Protein AF-A0A535IVB3-F1 (afdb_monomer_lite)

pLDDT: mean 81.69, std 17.12, range [36.34, 98.56]

Structure (mmCIF, N/CA/C/O backbone):
data_AF-A0A535IVB3-F1
#
_entry.id   AF-A0A535IVB3-F1
#
loop_
_atom_site.group_PDB
_atom_site.id
_atom_site.type_symbol
_atom_site.label_atom_id
_atom_site.label_alt_id
_atom_site.label_comp_id
_atom_site.label_asym_id
_atom_site.label_entity_id
_atom_site.label_seq_id
_atom_site.pdbx_PDB_ins_code
_atom_site.Cartn_x
_atom_site.Cartn_y
_atom_site.Cartn_z
_atom_site.occupancy
_atom_site.B_iso_or_equiv
_atom_site.auth_seq_id
_atom_site.auth_comp_id
_atom_site.auth_asym_id
_atom_site.auth_atom_id
_atom_site.pdbx_PDB_model_num
ATOM 1 N N . MET A 1 1 ? 27.947 -36.768 36.357 1.00 42.66 1 MET A N 1
ATOM 2 C CA . MET A 1 1 ? 27.130 -35.534 36.319 1.00 42.66 1 MET A CA 1
ATOM 3 C C . MET A 1 1 ? 26.182 -35.534 37.511 1.00 42.66 1 MET A C 1
ATOM 5 O O . MET A 1 1 ? 25.550 -36.564 37.718 1.00 42.66 1 MET A O 1
ATOM 9 N N . PRO A 1 2 ? 26.099 -34.459 38.314 1.00 41.53 2 PRO A N 1
ATOM 10 C CA . PRO A 1 2 ? 25.131 -34.379 39.406 1.00 41.53 2 PRO A CA 1
ATOM 11 C C . PRO A 1 2 ? 23.744 -33.972 38.868 1.00 41.53 2 PRO A C 1
ATOM 13 O O . PRO A 1 2 ? 23.677 -33.253 37.867 1.00 41.53 2 PRO A O 1
ATOM 16 N N . PRO A 1 3 ? 22.628 -34.386 39.498 1.00 50.59 3 PRO A N 1
ATOM 17 C CA . PRO A 1 3 ? 21.303 -33.955 39.078 1.00 50.59 3 PRO A CA 1
ATOM 18 C C . PRO A 1 3 ? 21.028 -32.512 39.528 1.00 50.59 3 PRO A C 1
ATOM 20 O O . PRO A 1 3 ? 21.305 -32.104 40.657 1.00 50.59 3 PRO A O 1
ATOM 23 N N . VAL A 1 4 ? 20.474 -31.739 38.599 1.00 49.28 4 VAL A N 1
ATOM 24 C CA . VAL A 1 4 ? 20.171 -30.311 38.711 1.00 49.28 4 VAL A CA 1
ATOM 25 C C . VAL A 1 4 ? 18.998 -30.083 39.676 1.00 49.28 4 VAL A C 1
ATOM 27 O O . VAL A 1 4 ? 17.863 -30.468 39.400 1.00 49.28 4 VAL A O 1
ATOM 30 N N . ARG A 1 5 ? 19.251 -29.392 40.797 1.00 54.44 5 ARG A N 1
ATOM 31 C CA . ARG A 1 5 ? 18.236 -28.843 41.723 1.00 54.44 5 ARG A CA 1
ATOM 32 C C . ARG A 1 5 ? 17.475 -27.656 41.089 1.00 54.44 5 ARG A C 1
ATOM 34 O O . ARG A 1 5 ? 17.616 -26.531 41.554 1.00 54.44 5 ARG A O 1
ATOM 41 N N . ARG A 1 6 ? 16.685 -27.865 40.026 1.00 56.16 6 ARG A N 1
ATOM 42 C CA . ARG A 1 6 ? 15.879 -26.781 39.404 1.00 56.16 6 ARG A CA 1
ATOM 43 C C . ARG A 1 6 ? 14.439 -26.668 39.916 1.00 56.16 6 ARG A C 1
ATOM 45 O O . ARG A 1 6 ? 13.908 -25.574 39.954 1.00 56.16 6 ARG A O 1
ATOM 52 N N . GLY A 1 7 ? 13.818 -27.748 40.394 1.00 52.19 7 GLY A N 1
ATOM 53 C CA . GLY A 1 7 ? 12.368 -27.746 40.659 1.00 52.19 7 GLY A CA 1
ATOM 54 C C . GLY A 1 7 ? 11.880 -27.059 41.946 1.00 52.19 7 GLY A C 1
ATOM 55 O O . GLY A 1 7 ? 10.681 -26.821 42.081 1.00 52.19 7 GLY A O 1
ATOM 56 N N . LEU A 1 8 ? 12.760 -26.767 42.914 1.00 52.78 8 LEU A N 1
ATOM 57 C CA . LEU A 1 8 ? 12.334 -26.225 44.217 1.00 52.78 8 LEU A CA 1
ATOM 5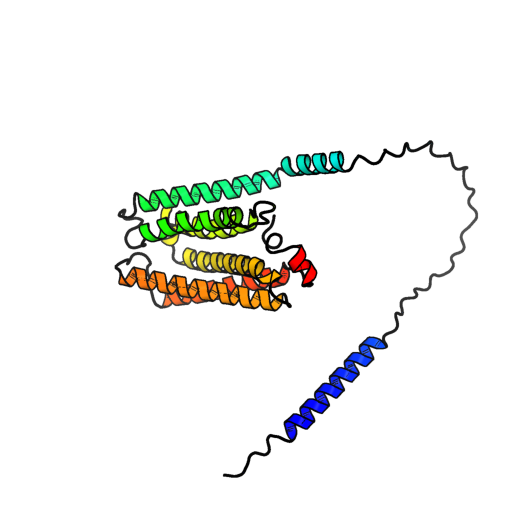8 C C . LEU A 1 8 ? 12.239 -24.689 44.228 1.00 52.78 8 LEU A C 1
ATOM 60 O O . LEU A 1 8 ? 11.351 -24.147 44.882 1.00 52.78 8 LEU A O 1
ATOM 64 N N . ASN A 1 9 ? 13.107 -23.996 43.480 1.00 60.59 9 ASN A N 1
ATOM 65 C CA . ASN A 1 9 ? 13.125 -22.529 43.434 1.00 60.59 9 ASN A CA 1
ATOM 66 C C . ASN A 1 9 ? 11.924 -21.962 42.665 1.00 60.59 9 ASN A C 1
ATOM 68 O O . ASN A 1 9 ? 11.323 -20.992 43.124 1.00 60.59 9 ASN A O 1
ATOM 72 N N . ASP A 1 10 ? 11.497 -22.621 41.587 1.00 67.06 10 ASP A N 1
ATOM 73 C CA . ASP A 1 10 ? 10.383 -22.151 40.754 1.00 67.06 10 ASP A CA 1
ATOM 74 C C . ASP A 1 10 ? 9.050 -22.150 41.517 1.00 67.06 10 ASP A C 1
ATOM 76 O O . ASP A 1 10 ? 8.244 -21.231 41.391 1.00 67.06 10 ASP A O 1
ATOM 80 N N . ARG A 1 11 ? 8.828 -23.142 42.393 1.00 68.19 11 ARG A N 1
ATOM 81 C CA . ARG A 1 11 ? 7.609 -23.221 43.220 1.00 68.19 11 ARG A CA 1
ATOM 82 C C . ARG A 1 11 ? 7.568 -22.168 44.325 1.00 68.19 11 ARG A C 1
ATOM 84 O O . ARG A 1 11 ? 6.485 -21.726 44.703 1.00 68.19 11 ARG A O 1
ATOM 91 N N . VAL A 1 12 ? 8.726 -21.781 44.856 1.00 73.25 12 VAL A N 1
ATOM 92 C CA . VAL A 1 12 ? 8.824 -20.708 45.855 1.00 73.25 12 VAL A CA 1
ATOM 93 C C . VAL A 1 12 ? 8.617 -19.350 45.184 1.00 73.25 12 VAL A C 1
ATOM 95 O O . VAL A 1 12 ? 7.885 -18.518 45.716 1.00 73.25 12 VAL A O 1
ATOM 98 N N . GLN A 1 13 ? 9.177 -19.158 43.987 1.00 69.31 13 GLN A N 1
ATOM 99 C CA . GLN A 1 13 ? 8.985 -17.943 43.197 1.00 69.31 13 GLN A CA 1
ATOM 100 C C . GLN A 1 13 ? 7.533 -17.770 42.735 1.00 69.31 13 GLN A C 1
ATOM 102 O O . GLN A 1 13 ? 6.998 -16.673 42.875 1.00 69.31 13 GLN A O 1
ATOM 107 N N . LEU A 1 14 ? 6.859 -18.841 42.292 1.00 72.06 14 LEU A N 1
ATOM 108 C CA . LEU A 1 14 ? 5.435 -18.778 41.933 1.00 72.06 14 LEU A CA 1
ATOM 109 C C . LEU A 1 14 ? 4.562 -18.362 43.123 1.00 72.06 14 LEU A C 1
ATOM 111 O O . LEU A 1 14 ? 3.748 -17.450 43.003 1.00 72.06 14 LEU A O 1
ATOM 115 N N . LYS A 1 15 ? 4.778 -18.972 44.295 1.00 83.44 15 LYS A N 1
ATOM 116 C CA . LYS A 1 15 ? 4.016 -18.635 45.507 1.00 83.44 15 LYS A CA 1
ATOM 117 C C . LYS A 1 15 ? 4.256 -17.198 45.972 1.00 83.44 15 LYS A C 1
ATOM 119 O O . LYS A 1 15 ? 3.332 -16.552 46.463 1.00 83.44 15 LYS A O 1
ATOM 124 N N . ALA A 1 16 ? 5.476 -16.685 45.813 1.00 76.62 16 ALA A N 1
ATOM 125 C CA . ALA A 1 16 ? 5.790 -15.293 46.124 1.00 76.62 16 ALA A CA 1
ATOM 126 C C . ALA A 1 16 ? 5.083 -14.318 45.164 1.00 76.62 16 ALA A C 1
ATOM 128 O O . ALA A 1 16 ? 4.571 -13.288 45.608 1.00 76.62 16 ALA A O 1
ATOM 129 N N . LEU A 1 17 ? 4.998 -14.662 43.873 1.00 73.38 17 LEU A N 1
ATOM 130 C CA . LEU A 1 17 ? 4.313 -13.853 42.862 1.00 73.38 17 LEU A CA 1
ATOM 131 C C . LEU A 1 17 ? 2.794 -13.816 43.089 1.00 73.38 17 LEU A C 1
ATOM 133 O O . LEU A 1 17 ? 2.180 -12.752 43.027 1.00 73.38 17 LEU A O 1
ATOM 137 N N . GLU A 1 18 ? 2.191 -14.961 43.414 1.00 83.69 18 GLU A N 1
ATOM 138 C CA . GLU A 1 18 ? 0.762 -15.064 43.732 1.00 83.69 18 GLU A CA 1
ATOM 139 C C . GLU A 1 18 ? 0.401 -14.253 44.984 1.00 83.69 18 GLU A C 1
ATOM 141 O O . GLU A 1 18 ? -0.582 -13.507 44.983 1.00 83.69 18 GLU A O 1
ATOM 146 N N . ALA A 1 19 ? 1.235 -14.319 46.028 1.00 81.31 19 ALA A N 1
ATOM 147 C CA . ALA A 1 19 ? 1.044 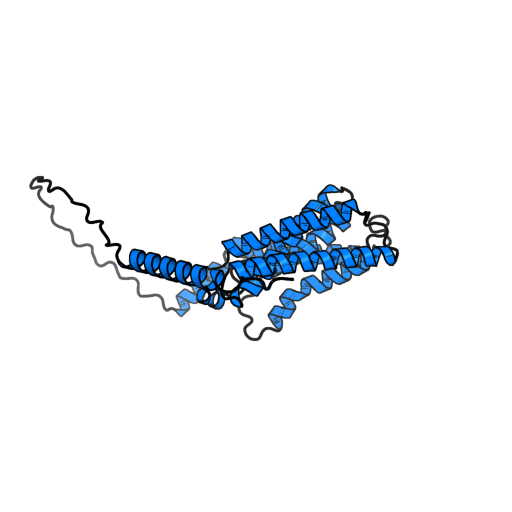-13.534 47.245 1.00 81.31 19 ALA A CA 1
ATOM 148 C C . ALA A 1 19 ? 1.174 -12.019 46.995 1.00 81.31 19 ALA A C 1
ATOM 150 O O . ALA A 1 19 ? 0.419 -11.229 47.569 1.00 81.31 19 ALA A O 1
ATOM 151 N N . ALA A 1 20 ? 2.098 -11.599 46.123 1.00 74.19 20 ALA A N 1
ATOM 152 C CA . ALA A 1 20 ? 2.242 -10.198 45.731 1.00 74.19 20 ALA A CA 1
ATOM 153 C C . ALA A 1 20 ? 1.015 -9.696 44.948 1.00 74.19 20 ALA A C 1
ATOM 155 O O . ALA A 1 20 ? 0.499 -8.614 45.234 1.00 74.19 20 ALA A O 1
ATOM 156 N N . ASN A 1 21 ? 0.492 -10.511 44.027 1.00 72.69 21 ASN A N 1
ATOM 157 C CA . ASN A 1 21 ? -0.666 -10.154 43.208 1.00 72.69 21 ASN A CA 1
ATOM 158 C C . ASN A 1 21 ? -1.965 -10.058 44.037 1.00 72.69 21 ASN A C 1
ATOM 160 O O . ASN A 1 21 ? -2.785 -9.156 43.841 1.00 72.69 21 ASN A O 1
ATOM 164 N N . GLN A 1 22 ? -2.130 -10.933 45.036 1.00 77.56 22 GLN A N 1
ATOM 165 C CA . GLN A 1 22 ? -3.258 -10.862 45.972 1.00 77.56 22 GLN A CA 1
ATOM 166 C C . GLN A 1 22 ? -3.209 -9.609 46.859 1.00 77.56 22 GLN A C 1
ATOM 168 O O . GLN A 1 22 ? -4.244 -8.976 47.069 1.00 77.56 22 GLN A O 1
ATOM 173 N N . ARG A 1 23 ? -2.021 -9.201 47.330 1.00 72.81 23 ARG A N 1
ATOM 174 C CA . ARG A 1 23 ? -1.855 -7.963 48.117 1.00 72.81 23 ARG A CA 1
ATOM 175 C C . ARG A 1 23 ? -2.164 -6.711 47.297 1.00 72.81 23 ARG A C 1
ATOM 177 O O . ARG A 1 23 ? -2.882 -5.842 47.785 1.00 72.81 23 ARG A O 1
ATOM 184 N N . ALA A 1 24 ? -1.697 -6.645 46.049 1.00 63.28 24 ALA A N 1
ATOM 185 C CA . ALA A 1 24 ? -2.014 -5.539 45.142 1.00 63.28 24 ALA A CA 1
ATOM 186 C C . ALA A 1 24 ? -3.528 -5.448 44.866 1.00 63.28 24 ALA A C 1
ATOM 188 O O . ALA A 1 24 ? -4.120 -4.371 44.926 1.00 63.28 24 ALA A O 1
ATOM 189 N N . SER A 1 25 ? -4.180 -6.598 44.666 1.00 63.28 25 SER A N 1
ATOM 190 C CA . SER A 1 25 ? -5.629 -6.678 44.437 1.00 63.28 25 SER A CA 1
ATOM 191 C C . SER A 1 25 ? -6.458 -6.259 45.659 1.00 63.28 25 SER A C 1
ATOM 193 O O . SER A 1 25 ? -7.537 -5.687 45.506 1.00 63.28 25 SER A O 1
ATOM 195 N N . GLN A 1 26 ? -5.971 -6.519 46.877 1.00 69.19 26 GLN A N 1
ATOM 196 C CA . GLN A 1 26 ? -6.620 -6.064 48.110 1.00 69.19 26 GLN A CA 1
ATOM 197 C C . GLN A 1 26 ? -6.434 -4.560 48.338 1.00 69.19 26 GLN A C 1
ATOM 199 O O . GLN A 1 26 ? -7.391 -3.893 48.719 1.00 69.19 26 GLN A O 1
ATOM 204 N N . GLN A 1 27 ? -5.258 -4.000 48.039 1.00 63.53 27 GLN A N 1
ATOM 205 C CA . GLN A 1 27 ? -5.015 -2.556 48.153 1.00 63.53 27 GLN A CA 1
ATOM 206 C C . GLN A 1 27 ? -5.896 -1.736 47.198 1.00 63.53 27 GLN A C 1
ATOM 208 O O . GLN A 1 27 ? -6.406 -0.688 47.584 1.00 63.53 27 GLN A O 1
ATOM 213 N N . LEU A 1 28 ? -6.166 -2.255 45.997 1.00 56.44 28 LEU A N 1
ATOM 214 C CA . LEU A 1 28 ? -7.081 -1.633 45.032 1.00 56.44 28 LEU A CA 1
ATOM 215 C C . LEU A 1 28 ? -8.560 -1.658 45.457 1.00 56.44 28 LEU A C 1
ATOM 217 O O . LEU A 1 28 ? -9.335 -0.840 44.971 1.00 56.44 28 LEU A O 1
ATOM 221 N N . ARG A 1 29 ? -8.968 -2.556 46.365 1.00 55.72 29 ARG A N 1
ATOM 222 C CA . ARG A 1 29 ? -10.359 -2.630 46.858 1.00 55.72 29 ARG A CA 1
ATOM 223 C C . ARG A 1 29 ? -10.641 -1.764 48.087 1.00 55.72 29 ARG A C 1
ATOM 225 O O . ARG A 1 29 ? -11.807 -1.599 48.424 1.00 55.72 29 ARG A O 1
ATOM 232 N N . VAL A 1 30 ? -9.615 -1.238 48.761 1.00 51.59 30 VAL A N 1
ATOM 233 C CA . VAL A 1 30 ? -9.768 -0.546 50.059 1.00 51.59 30 VAL A CA 1
ATOM 234 C C . VAL A 1 30 ? -9.547 0.972 49.961 1.00 51.59 30 VAL A C 1
ATOM 236 O O . VAL A 1 30 ? -9.693 1.664 50.959 1.00 51.59 30 VAL A O 1
ATOM 239 N N . ALA A 1 31 ? -9.256 1.534 48.783 1.00 42.84 31 ALA A N 1
ATOM 240 C CA . ALA A 1 31 ? -9.127 2.987 48.625 1.00 42.84 31 ALA A CA 1
ATOM 241 C C . ALA A 1 31 ? -10.499 3.692 48.778 1.00 42.84 31 ALA A C 1
ATOM 243 O O . ALA A 1 31 ? -11.362 3.513 47.914 1.00 42.84 31 ALA A O 1
ATOM 244 N N . PRO A 1 32 ? -10.739 4.503 49.831 1.00 44.41 32 PRO A N 1
ATOM 245 C CA . PRO A 1 32 ? -11.975 5.262 49.961 1.00 44.41 32 PRO A CA 1
ATOM 246 C C . PRO A 1 32 ? -11.908 6.527 49.099 1.00 44.41 32 PRO A C 1
ATOM 248 O O . PRO A 1 32 ? -10.893 7.222 49.063 1.00 44.41 32 PRO A O 1
ATOM 251 N N . SER A 1 33 ? -13.023 6.856 48.447 1.00 48.66 33 SER A N 1
ATOM 252 C CA . SER A 1 33 ? -13.256 8.159 47.823 1.00 48.66 33 SER A CA 1
ATOM 253 C C . SER A 1 33 ? -13.298 9.238 48.910 1.00 48.66 33 SER A C 1
ATOM 255 O O . SER A 1 33 ? -14.296 9.387 49.611 1.00 48.66 33 SER A O 1
ATOM 257 N N . GLN A 1 34 ? -12.200 9.974 49.081 1.00 47.72 34 GLN A N 1
ATOM 258 C CA . GLN A 1 34 ? -12.183 11.221 49.840 1.00 47.72 34 GLN A CA 1
ATOM 259 C C . GLN A 1 34 ? -12.026 12.395 48.878 1.00 47.72 34 GLN A C 1
ATOM 261 O O . GLN A 1 34 ? -10.923 12.748 48.475 1.00 47.72 34 GLN A O 1
ATOM 266 N N . ALA A 1 35 ? -13.156 13.000 48.527 1.00 41.22 35 ALA A N 1
ATOM 267 C CA . ALA A 1 35 ? -13.215 14.357 48.000 1.00 41.22 35 ALA A CA 1
ATOM 268 C C . ALA A 1 35 ? -14.522 15.017 48.469 1.00 41.22 35 ALA A C 1
ATOM 270 O O . ALA A 1 35 ? -15.430 15.271 47.685 1.00 41.22 35 ALA A O 1
ATOM 271 N N . GLN A 1 36 ? -14.642 15.254 49.778 1.00 40.88 36 GLN A N 1
ATOM 272 C CA . GLN A 1 36 ? -15.588 16.237 50.307 1.00 40.88 36 GLN A CA 1
ATOM 273 C C . GLN A 1 36 ? -14.829 17.550 50.486 1.00 40.88 36 GLN A C 1
ATOM 275 O O . GLN A 1 36 ? -14.046 17.710 51.419 1.00 40.88 36 GLN A O 1
ATOM 280 N N . ALA A 1 37 ? -15.031 18.465 49.540 1.00 41.12 37 ALA A N 1
ATOM 281 C CA . ALA A 1 37 ? -14.585 19.842 49.651 1.00 41.12 37 ALA A CA 1
ATOM 282 C C . ALA A 1 37 ? -15.536 20.595 50.592 1.00 41.12 37 ALA A C 1
ATOM 284 O O . ALA A 1 37 ? -16.737 20.698 50.341 1.00 41.12 37 ALA A O 1
ATOM 285 N N . THR A 1 38 ? -14.981 21.099 51.686 1.00 42.69 38 THR A N 1
ATOM 286 C CA . THR A 1 38 ? -15.605 22.045 52.605 1.00 42.69 38 THR A CA 1
ATOM 287 C C . THR A 1 38 ? -15.855 23.379 51.894 1.00 42.69 38 THR A C 1
ATOM 289 O O . THR A 1 38 ? -14.962 23.928 51.250 1.00 42.69 38 THR A O 1
ATOM 292 N N . ARG A 1 39 ? -17.073 23.918 52.011 1.00 36.34 39 ARG A N 1
ATOM 293 C CA . ARG A 1 39 ? -17.424 25.280 51.579 1.00 36.34 39 ARG A CA 1
ATOM 294 C C . ARG A 1 39 ? -17.629 26.135 52.837 1.00 36.34 39 ARG A C 1
ATOM 296 O O . ARG A 1 39 ? -18.382 25.688 53.701 1.00 36.34 39 ARG A O 1
ATOM 303 N N . PRO A 1 40 ? -16.990 27.309 52.979 1.00 44.44 40 PRO A N 1
ATOM 304 C CA . PRO A 1 40 ? -17.289 28.211 54.078 1.00 44.44 40 PRO A CA 1
ATOM 305 C C . PRO A 1 40 ? -18.594 28.967 53.815 1.00 44.44 40 PRO A C 1
ATOM 307 O O . PRO A 1 40 ? -18.884 29.381 52.692 1.00 44.44 40 PRO A O 1
ATOM 310 N N . GLU A 1 41 ? -19.356 29.118 54.888 1.00 45.34 41 GLU A N 1
ATOM 311 C CA . GLU A 1 41 ? -20.551 29.938 55.025 1.00 45.34 41 GLU A CA 1
ATOM 312 C C . GLU A 1 41 ? -20.154 31.419 54.907 1.00 45.34 41 GLU A C 1
ATOM 314 O O . GLU A 1 41 ? -19.342 31.915 55.689 1.00 45.34 41 GLU A O 1
ATOM 319 N N . ALA A 1 42 ? -20.671 32.100 53.884 1.00 39.62 42 ALA A N 1
ATOM 320 C CA . ALA A 1 42 ? -20.512 33.535 53.689 1.00 39.62 42 ALA A CA 1
ATOM 321 C C . ALA A 1 42 ? -21.896 34.185 53.744 1.00 39.62 42 ALA A C 1
ATOM 323 O O . ALA A 1 42 ? -22.757 33.933 52.902 1.00 39.62 42 ALA A O 1
ATOM 324 N N . THR A 1 43 ? -22.089 34.982 54.786 1.00 49.81 43 THR A N 1
ATOM 325 C CA . THR A 1 43 ? -23.237 35.845 55.038 1.00 49.81 43 THR A CA 1
ATOM 326 C C . THR A 1 43 ? -23.135 37.078 54.145 1.00 49.81 43 THR A C 1
ATOM 328 O O . THR A 1 43 ? -22.192 37.844 54.310 1.00 49.81 43 THR A O 1
ATOM 331 N N . GLU A 1 44 ? -24.099 37.310 53.253 1.00 45.34 44 GLU A N 1
ATOM 332 C CA . GLU A 1 44 ? -24.286 38.603 52.579 1.00 45.34 44 GLU A CA 1
ATOM 333 C C . GLU A 1 44 ? -25.784 38.916 52.370 1.00 45.34 44 GLU A C 1
ATOM 335 O O . GLU A 1 44 ? -26.612 38.004 52.439 1.00 45.34 44 GLU A O 1
ATOM 340 N N . PRO A 1 45 ? -26.144 40.210 52.251 1.00 46.22 45 PRO A N 1
ATOM 341 C CA . PRO A 1 45 ? -27.390 40.752 52.781 1.00 46.22 45 PRO A CA 1
ATOM 342 C C . PRO A 1 45 ? -28.556 40.783 51.786 1.00 46.22 45 PRO A C 1
ATOM 344 O O . PRO A 1 45 ? -28.396 40.724 50.571 1.00 46.22 45 PRO A O 1
ATOM 347 N N . GLU A 1 46 ? -29.735 40.936 52.381 1.00 48.78 46 GLU A N 1
ATOM 348 C CA . GLU A 1 46 ? -31.047 41.218 51.802 1.00 48.78 46 GLU A CA 1
ATOM 349 C C . GLU A 1 46 ? -30.991 42.258 50.666 1.00 48.78 46 GLU A C 1
ATOM 351 O O . GLU A 1 46 ? -30.750 43.446 50.890 1.00 48.78 46 GLU A O 1
ATOM 356 N N . ALA A 1 47 ? -31.231 41.797 49.436 1.00 42.75 47 ALA A N 1
ATOM 357 C CA . ALA A 1 47 ? -31.483 42.633 48.271 1.00 42.75 47 ALA A CA 1
ATOM 358 C C . ALA A 1 47 ? -32.808 42.200 47.634 1.00 42.75 47 ALA A C 1
ATOM 360 O O . ALA A 1 47 ? -33.006 41.039 47.286 1.00 42.75 47 ALA A O 1
ATOM 361 N N . THR A 1 48 ? -33.717 43.160 47.538 1.00 50.62 48 THR A N 1
ATOM 362 C CA . THR A 1 48 ? -35.095 43.056 47.064 1.00 50.62 48 THR A CA 1
ATOM 363 C C . THR A 1 48 ? -35.164 42.481 45.645 1.00 50.62 48 THR A C 1
ATOM 365 O O . THR A 1 48 ? -34.651 43.088 44.704 1.00 50.62 48 THR A O 1
ATOM 368 N N . GLU A 1 49 ? -35.812 41.326 45.479 1.00 44.75 49 GLU A N 1
ATOM 369 C CA . GLU A 1 49 ? -36.127 40.755 44.164 1.00 44.75 49 GLU A CA 1
ATOM 370 C C . GLU A 1 49 ? -37.167 41.629 43.435 1.00 44.75 49 GLU A C 1
ATOM 372 O O . GLU A 1 49 ? -38.204 41.954 44.021 1.00 44.75 49 GLU A O 1
ATOM 377 N N . PRO A 1 50 ? -36.952 42.009 42.163 1.00 52.66 50 PRO A N 1
ATOM 378 C CA . PRO A 1 50 ? -38.045 42.412 41.296 1.00 52.66 50 PRO A CA 1
ATOM 379 C C . PRO A 1 50 ? -38.811 41.168 40.819 1.00 52.66 50 PRO A C 1
ATOM 381 O O . PRO A 1 50 ? -38.224 40.140 40.485 1.00 52.66 50 PRO A O 1
ATOM 384 N N . GLU A 1 51 ? -40.134 41.299 40.803 1.00 52.31 51 GLU A N 1
ATOM 385 C CA . GLU A 1 51 ? -41.136 40.308 40.402 1.00 52.31 51 GLU A CA 1
ATOM 386 C C . GLU A 1 51 ? -40.757 39.567 39.094 1.00 52.31 51 GLU A C 1
ATOM 388 O O . GLU A 1 51 ? -40.364 40.220 38.119 1.00 52.31 51 GLU A O 1
ATOM 393 N N . PRO A 1 52 ? -40.871 38.225 39.018 1.00 46.56 52 PRO A N 1
ATOM 394 C CA . PRO A 1 52 ? -40.580 37.501 37.793 1.00 46.56 52 PRO A CA 1
ATOM 395 C C . PRO A 1 52 ? -41.722 37.704 36.797 1.00 46.56 52 PRO A C 1
ATOM 397 O O . PRO A 1 52 ? -42.817 37.172 36.966 1.00 46.56 52 PRO A O 1
ATOM 400 N N . THR A 1 53 ? -41.456 38.442 35.723 1.00 54.53 53 THR A N 1
ATOM 401 C CA . THR A 1 53 ? -42.307 38.437 34.531 1.00 54.53 53 THR A CA 1
ATOM 402 C C . THR A 1 53 ? -42.318 37.019 33.9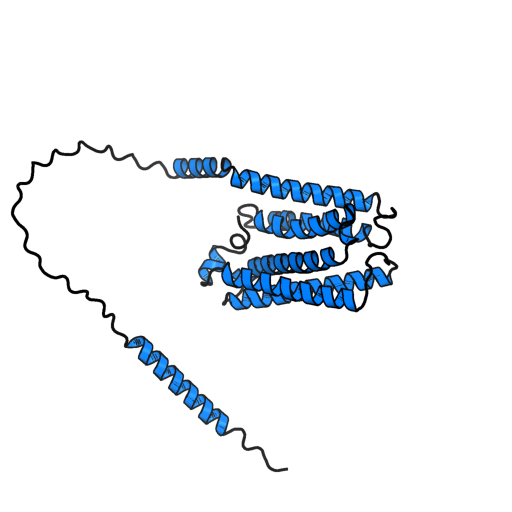60 1.00 54.53 53 THR A C 1
ATOM 404 O O . THR A 1 53 ? -41.269 36.512 33.557 1.00 54.53 53 THR A O 1
ATOM 407 N N . GLU A 1 54 ? -43.483 36.367 33.939 1.00 51.53 54 GLU A N 1
ATOM 408 C CA . GLU A 1 54 ? -43.638 35.037 33.346 1.00 51.53 54 GLU A CA 1
ATOM 409 C C . GLU A 1 54 ? -43.113 35.034 31.897 1.00 51.53 54 GLU A C 1
ATOM 411 O O . GLU A 1 54 ? -43.571 35.839 31.075 1.00 51.53 54 GLU A O 1
ATOM 416 N N . PRO A 1 55 ? -42.162 34.152 31.534 1.00 53.97 55 PRO A N 1
ATOM 417 C CA . PRO A 1 55 ? -41.854 33.928 30.134 1.00 53.97 55 PRO A CA 1
ATOM 418 C C . PRO A 1 55 ? -43.092 33.304 29.484 1.00 53.97 55 PRO A C 1
ATOM 420 O O . PRO A 1 55 ? -43.543 32.230 29.885 1.00 53.97 55 PRO A O 1
ATOM 423 N N . GLY A 1 56 ? -43.650 33.996 28.486 1.00 53.62 56 GLY A N 1
ATOM 424 C CA . GLY A 1 56 ? -44.737 33.469 27.664 1.00 53.62 56 GLY A CA 1
ATOM 425 C C . GLY A 1 56 ? -44.379 32.093 27.087 1.00 53.62 56 GLY A C 1
ATOM 426 O O . GLY A 1 56 ? -43.190 31.778 26.976 1.00 53.62 56 GLY A O 1
ATOM 427 N N . PRO A 1 57 ? -45.374 31.259 26.729 1.00 48.69 57 PRO A N 1
ATOM 428 C CA . PRO A 1 57 ? -45.136 29.869 26.370 1.00 48.69 57 PRO A CA 1
ATOM 429 C C . PRO A 1 57 ? -44.104 29.790 25.243 1.00 48.69 57 PRO A C 1
ATOM 431 O O . PRO A 1 57 ? -44.375 30.191 24.112 1.00 48.69 57 PRO A O 1
ATOM 434 N N . LEU A 1 58 ? -42.908 29.284 25.556 1.00 52.66 58 LEU A N 1
ATOM 435 C CA . LEU A 1 58 ? -42.009 28.754 24.544 1.00 52.66 58 LEU A CA 1
ATOM 436 C C . LEU A 1 58 ? -42.764 27.583 23.930 1.00 52.66 58 LEU A C 1
ATOM 438 O O . LEU A 1 58 ? -42.872 26.521 24.539 1.00 52.66 58 LEU A O 1
ATOM 442 N N . GLU A 1 59 ? -43.360 27.838 22.771 1.00 50.91 59 GLU A N 1
ATOM 443 C CA . GLU A 1 59 ? -43.985 26.846 21.914 1.00 50.91 59 GLU A CA 1
ATOM 444 C C . GLU A 1 59 ? -42.958 25.728 21.718 1.00 50.91 59 GLU A C 1
ATOM 446 O O . GLU A 1 59 ? -41.945 25.889 21.032 1.00 50.91 59 GLU A O 1
ATOM 451 N N . ALA A 1 60 ? -43.136 24.636 22.464 1.00 51.34 60 ALA A N 1
ATOM 452 C CA . ALA A 1 60 ? -42.236 23.504 22.429 1.00 51.34 60 ALA A CA 1
ATOM 453 C C . ALA A 1 60 ? -42.320 22.944 21.013 1.00 51.34 60 ALA A C 1
ATOM 455 O O . ALA A 1 60 ? -43.344 22.375 20.642 1.00 51.34 60 ALA A O 1
ATOM 456 N N . ALA A 1 61 ? -41.271 23.171 20.219 1.00 59.16 61 ALA A N 1
ATOM 457 C CA . ALA A 1 61 ? -41.175 22.647 18.868 1.00 59.16 61 ALA A CA 1
ATOM 458 C C . ALA A 1 61 ? -41.521 21.154 18.906 1.00 59.16 61 ALA A C 1
ATOM 460 O O . ALA A 1 61 ? -40.859 20.383 19.609 1.00 59.16 61 ALA A O 1
ATOM 461 N N . GLU A 1 62 ? -42.597 20.771 18.214 1.00 64.56 62 GLU A N 1
ATOM 462 C CA . GLU A 1 62 ? -43.025 19.379 18.153 1.00 64.56 62 GLU A CA 1
ATOM 463 C C . GLU A 1 62 ? -41.844 18.507 17.703 1.00 64.56 62 GLU A C 1
ATOM 465 O O . GLU A 1 62 ? -41.101 18.900 16.795 1.00 64.56 62 GLU A O 1
ATOM 470 N N . PRO A 1 63 ? -41.627 17.339 18.335 1.00 60.66 63 PRO A N 1
ATOM 471 C CA . PRO A 1 63 ? -40.516 16.474 17.983 1.00 60.66 63 PRO A CA 1
ATOM 472 C C . PRO A 1 63 ? -40.647 16.057 16.516 1.00 60.66 63 PRO A C 1
ATOM 474 O O . PRO A 1 63 ? -41.581 15.354 16.130 1.00 60.66 63 PRO A O 1
ATOM 477 N N . GLU A 1 64 ? -39.699 16.524 15.703 1.00 68.12 64 GLU A N 1
ATOM 478 C CA . GLU A 1 64 ? -39.613 16.225 14.277 1.00 68.12 64 GLU A CA 1
ATOM 479 C C . GLU A 1 64 ? -39.643 14.701 14.089 1.00 68.12 64 GLU A C 1
ATOM 481 O O . GLU A 1 64 ? -38.902 13.963 14.749 1.00 68.12 64 GLU A O 1
ATOM 486 N N . ALA A 1 65 ? -40.532 14.215 13.217 1.00 77.56 65 ALA A N 1
ATOM 487 C CA . ALA A 1 65 ? -40.693 12.784 13.000 1.00 77.56 65 ALA A CA 1
ATOM 488 C C . ALA A 1 65 ? -39.333 12.150 12.629 1.00 77.56 65 ALA A C 1
ATOM 490 O O . ALA A 1 65 ? -38.606 12.703 11.796 1.00 77.56 65 ALA A O 1
ATOM 491 N N . PRO A 1 66 ? -38.972 10.985 13.200 1.00 73.94 66 PRO A N 1
ATOM 492 C CA . PRO A 1 66 ? -37.630 10.406 13.077 1.00 73.94 66 PRO A CA 1
ATOM 493 C C . PRO A 1 66 ? -37.199 10.157 11.624 1.00 73.94 66 PRO A C 1
ATOM 495 O O . PRO A 1 66 ? -36.013 10.209 11.307 1.00 73.94 66 PRO A O 1
ATOM 498 N N . GLU A 1 67 ? -38.156 9.945 10.724 1.00 74.38 67 GLU A N 1
ATOM 499 C CA . GLU A 1 67 ? -37.928 9.761 9.289 1.00 74.38 67 GLU A CA 1
ATOM 500 C C . GLU A 1 67 ? -37.523 11.071 8.579 1.00 74.38 67 GLU A C 1
ATOM 502 O O . GLU A 1 67 ? -36.649 11.081 7.706 1.00 74.38 67 GLU A O 1
ATOM 507 N N . VAL A 1 68 ? -38.088 12.205 9.008 1.00 73.50 68 VAL A N 1
ATOM 508 C CA . VAL A 1 68 ? -37.746 13.550 8.516 1.00 73.50 68 VAL A CA 1
ATOM 509 C C . VAL A 1 68 ? -36.379 13.979 9.056 1.00 73.50 68 VAL A C 1
ATOM 511 O O . VAL A 1 68 ? -35.530 14.448 8.299 1.00 73.50 68 VAL A O 1
ATOM 514 N N . ALA A 1 69 ? -36.101 13.711 10.333 1.00 69.62 69 ALA A N 1
ATOM 515 C CA . ALA A 1 69 ? -34.784 13.950 10.921 1.00 69.62 69 ALA A CA 1
ATOM 516 C C . ALA A 1 69 ? -33.679 13.108 10.243 1.00 69.62 69 ALA A C 1
ATOM 518 O O . ALA A 1 69 ? -32.607 13.629 9.922 1.00 69.62 69 ALA A O 1
ATOM 519 N N . ALA A 1 70 ? -33.945 11.826 9.959 1.00 67.00 70 ALA A N 1
ATOM 520 C CA . ALA A 1 70 ? -33.000 10.931 9.287 1.00 67.00 70 ALA A CA 1
ATOM 521 C C . ALA A 1 70 ? -32.735 11.336 7.826 1.00 67.00 70 ALA A C 1
ATOM 523 O O . ALA A 1 70 ? -31.583 11.366 7.386 1.00 67.00 70 ALA A O 1
ATOM 524 N N . SER A 1 71 ? -33.781 11.693 7.075 1.00 69.69 71 SER A N 1
ATOM 525 C CA . SER A 1 71 ? -33.656 12.172 5.690 1.00 69.69 71 SER A CA 1
ATOM 526 C C . SER A 1 71 ? -32.937 13.523 5.605 1.00 69.69 71 SER A C 1
ATOM 528 O O . SER A 1 71 ? -32.087 13.718 4.732 1.00 69.69 71 SER A O 1
ATOM 530 N N . ARG A 1 72 ? -33.173 14.427 6.562 1.00 73.38 72 ARG A N 1
ATOM 531 C CA . ARG A 1 72 ? -32.449 15.698 6.691 1.00 73.38 72 ARG A CA 1
ATOM 532 C C . ARG A 1 72 ? -30.975 15.494 7.030 1.00 73.38 72 ARG A C 1
ATOM 534 O O . ARG A 1 72 ? -30.121 16.102 6.390 1.00 73.38 72 ARG A O 1
ATOM 541 N N . GLN A 1 73 ? -30.655 14.607 7.973 1.00 66.19 73 GLN A N 1
ATOM 542 C CA . GLN A 1 73 ? -29.270 14.240 8.293 1.00 66.19 73 GLN A CA 1
ATOM 543 C C . GLN A 1 73 ? -28.552 13.600 7.097 1.00 66.19 73 GLN A C 1
ATOM 545 O O . GLN A 1 73 ? -27.403 13.946 6.824 1.00 66.19 73 GLN A O 1
ATOM 550 N N . ALA A 1 74 ? -29.229 12.733 6.339 1.00 62.28 74 ALA A N 1
ATOM 551 C CA . ALA A 1 74 ? -28.688 12.157 5.109 1.00 62.28 74 ALA A CA 1
ATOM 552 C C . ALA A 1 74 ? -28.434 13.227 4.030 1.00 62.28 74 ALA A C 1
ATOM 554 O O . ALA A 1 74 ? -27.380 13.221 3.393 1.00 62.28 74 ALA A O 1
ATOM 555 N N . SER A 1 75 ? -29.354 14.185 3.865 1.00 62.25 75 SER A N 1
ATOM 556 C CA . SER A 1 75 ? -29.198 15.315 2.939 1.00 62.25 75 SER A CA 1
ATOM 557 C C . SER A 1 75 ? -28.054 16.249 3.346 1.00 62.25 75 SER A C 1
ATOM 559 O O . SER A 1 75 ? -27.287 16.690 2.490 1.00 62.25 75 SER A O 1
ATOM 561 N N . LEU A 1 76 ? -27.903 16.534 4.642 1.00 61.78 76 LEU A N 1
ATOM 562 C CA . LEU A 1 76 ? -26.813 17.358 5.170 1.00 61.78 76 LEU A CA 1
ATOM 563 C C . LEU A 1 76 ? -25.457 16.664 4.987 1.00 61.78 76 LEU A C 1
ATOM 565 O O . LEU A 1 76 ? -24.517 17.287 4.494 1.00 61.78 76 LEU A O 1
ATOM 569 N N . ALA A 1 77 ? -25.375 15.361 5.269 1.00 60.12 77 ALA A N 1
ATOM 570 C CA . ALA A 1 77 ? -24.175 14.560 5.033 1.00 60.12 77 ALA A CA 1
ATOM 571 C C . ALA A 1 77 ? -23.802 14.474 3.539 1.00 60.12 77 ALA A C 1
ATOM 573 O O . ALA A 1 77 ? -22.623 14.506 3.198 1.00 60.12 77 ALA A O 1
ATOM 574 N N . ALA A 1 78 ? -24.785 14.419 2.631 1.00 60.62 78 ALA A N 1
ATOM 575 C CA . ALA A 1 78 ? -24.551 14.455 1.183 1.00 60.62 78 ALA A CA 1
ATOM 576 C C . ALA A 1 78 ? -24.094 15.839 0.674 1.00 60.62 78 ALA A C 1
ATOM 578 O O . ALA A 1 78 ? -23.448 15.949 -0.373 1.00 60.62 78 ALA A O 1
ATOM 579 N N . SER A 1 79 ? -24.419 16.905 1.408 1.00 65.50 79 SER A N 1
ATOM 580 C CA . SER A 1 79 ? -23.999 18.273 1.095 1.00 65.50 79 SER A CA 1
ATOM 581 C C . SER A 1 79 ? -22.636 18.661 1.675 1.00 65.50 79 SER A C 1
ATOM 583 O O . SER A 1 79 ? -22.115 19.707 1.290 1.00 65.50 79 SER A O 1
ATOM 585 N N . ASP A 1 80 ? -22.039 17.818 2.526 1.00 83.62 80 ASP A N 1
ATOM 586 C CA . ASP A 1 80 ? -20.770 18.103 3.195 1.00 83.62 80 ASP A CA 1
ATOM 587 C C . ASP A 1 80 ? -19.627 18.279 2.168 1.00 83.62 80 ASP A C 1
ATOM 589 O O . ASP A 1 80 ? -19.289 17.337 1.435 1.00 83.62 80 ASP A O 1
ATOM 593 N N . PRO A 1 81 ? -19.016 19.476 2.071 1.00 87.56 81 PRO A N 1
ATOM 594 C CA . PRO A 1 81 ? -17.911 19.721 1.148 1.00 87.56 81 PRO A CA 1
ATOM 595 C C . PRO A 1 81 ? -16.712 18.802 1.409 1.00 87.56 81 PRO A C 1
ATOM 597 O O . PRO A 1 81 ? -16.023 18.429 0.458 1.00 87.56 81 PRO A O 1
ATOM 600 N N . LEU A 1 82 ? -16.479 18.381 2.656 1.00 87.75 82 LEU A N 1
ATOM 601 C CA . LEU A 1 82 ? -15.386 17.469 2.993 1.00 87.75 82 LEU A CA 1
ATOM 602 C C . LEU A 1 82 ? -15.635 16.062 2.440 1.00 87.75 82 LEU A C 1
ATOM 604 O O . LEU A 1 82 ? -14.725 15.424 1.910 1.00 87.75 82 LEU A O 1
ATOM 608 N N . GLU A 1 83 ? -16.873 15.582 2.529 1.00 86.00 83 GLU A N 1
ATOM 609 C CA . GLU A 1 83 ? -17.280 14.291 1.979 1.00 86.00 83 GLU A CA 1
ATOM 610 C C . GLU A 1 83 ? -17.087 14.259 0.458 1.00 86.00 83 GLU A C 1
ATOM 612 O O . GLU A 1 83 ? -16.495 13.317 -0.080 1.00 86.00 83 GLU A O 1
ATOM 617 N N . LYS A 1 84 ? -17.510 15.325 -0.231 1.00 89.31 84 LYS A N 1
ATOM 618 C CA . LYS A 1 84 ? -17.293 15.493 -1.674 1.00 89.31 84 LYS A CA 1
ATOM 619 C C . LYS A 1 84 ? -15.806 15.543 -2.020 1.00 89.31 84 LYS A C 1
ATOM 621 O O . LYS A 1 84 ? -15.388 14.862 -2.953 1.00 89.31 84 LYS A O 1
ATOM 626 N N . ALA A 1 85 ? -15.002 16.282 -1.253 1.00 91.62 85 ALA A N 1
ATOM 627 C CA . ALA A 1 85 ? -13.558 16.371 -1.461 1.00 91.62 85 ALA A CA 1
ATOM 628 C C . ALA A 1 85 ? -12.866 15.007 -1.312 1.00 91.62 85 ALA A C 1
ATOM 630 O O . ALA A 1 85 ? -12.031 14.648 -2.136 1.00 91.62 85 ALA A O 1
ATOM 631 N N . ARG A 1 86 ? -13.250 14.203 -0.315 1.00 91.12 86 ARG A N 1
ATOM 632 C CA . ARG A 1 86 ? -12.709 12.846 -0.126 1.00 91.12 86 ARG A CA 1
ATOM 633 C C . ARG A 1 86 ? -13.074 11.904 -1.271 1.00 91.12 86 ARG A C 1
ATOM 635 O O . ARG A 1 86 ? -12.244 11.099 -1.684 1.00 91.12 86 ARG A O 1
ATOM 642 N N . TRP A 1 87 ? -14.301 11.991 -1.786 1.00 93.81 87 TRP A N 1
ATOM 643 C CA . TRP A 1 87 ? -14.705 11.230 -2.971 1.00 93.81 87 TRP A CA 1
ATOM 644 C C . TRP A 1 87 ? -13.935 11.663 -4.213 1.00 93.81 87 TRP A C 1
ATOM 646 O O . TRP A 1 87 ? -13.420 10.808 -4.929 1.00 93.81 87 TRP A O 1
ATOM 656 N N . ALA A 1 88 ? -13.809 12.972 -4.433 1.00 95.06 88 ALA A N 1
ATOM 657 C CA . ALA A 1 88 ? -13.023 13.515 -5.532 1.00 95.06 88 ALA A CA 1
ATOM 658 C C . ALA A 1 88 ? -11.559 13.061 -5.446 1.00 95.06 88 ALA A C 1
ATOM 660 O O . ALA A 1 88 ? -11.012 12.615 -6.448 1.00 95.06 88 ALA A O 1
ATOM 661 N N . ALA A 1 89 ? -10.958 13.087 -4.253 1.00 95.31 89 ALA A N 1
ATOM 662 C CA . ALA A 1 89 ? -9.592 12.624 -4.028 1.00 95.31 89 ALA A CA 1
ATOM 663 C C . ALA A 1 89 ? -9.422 11.129 -4.340 1.00 95.31 89 ALA A C 1
ATOM 665 O O . ALA A 1 89 ? -8.485 10.768 -5.045 1.00 95.31 89 ALA A O 1
ATOM 666 N N . LEU A 1 90 ? -10.337 10.264 -3.881 1.00 96.12 90 LEU A N 1
ATOM 667 C CA . LEU A 1 90 ? -10.291 8.835 -4.210 1.00 96.12 90 LEU A CA 1
ATOM 668 C C . LEU A 1 90 ? -10.413 8.605 -5.722 1.00 96.12 90 LEU A C 1
ATOM 670 O O . LEU A 1 90 ? -9.618 7.870 -6.300 1.00 96.12 90 LEU A O 1
ATOM 674 N N . VAL A 1 91 ? -11.401 9.230 -6.368 1.00 97.19 91 VAL A N 1
ATOM 675 C CA . VAL A 1 91 ? -11.623 9.073 -7.813 1.00 97.19 91 VAL A CA 1
ATOM 676 C C . VAL A 1 91 ? -10.420 9.580 -8.602 1.00 97.19 91 VAL A C 1
ATOM 678 O O . VAL A 1 91 ? -9.978 8.900 -9.524 1.00 97.19 91 VAL A O 1
ATOM 681 N N . ALA A 1 92 ? -9.861 10.731 -8.223 1.00 97.56 92 ALA A N 1
ATOM 682 C CA . ALA A 1 92 ? -8.670 11.289 -8.850 1.00 97.56 92 ALA A CA 1
ATOM 683 C C . ALA A 1 92 ? -7.460 10.366 -8.680 1.00 97.56 92 ALA A C 1
ATOM 685 O O . ALA A 1 92 ? -6.790 10.073 -9.666 1.00 97.56 92 ALA A O 1
ATOM 686 N N . ALA A 1 93 ? -7.223 9.853 -7.468 1.00 97.88 93 ALA A N 1
ATOM 687 C CA . ALA A 1 93 ? -6.138 8.915 -7.206 1.00 97.88 93 ALA A CA 1
ATOM 688 C C . ALA A 1 93 ? -6.283 7.657 -8.070 1.00 97.88 93 ALA A C 1
ATOM 690 O O . ALA A 1 93 ? -5.343 7.273 -8.756 1.00 97.88 93 ALA A O 1
ATOM 691 N N . LYS A 1 94 ? -7.490 7.079 -8.136 1.00 98.38 94 LYS A N 1
ATOM 692 C CA . LYS A 1 94 ? -7.748 5.903 -8.972 1.00 98.38 94 LYS A CA 1
ATOM 693 C C . LYS A 1 94 ? -7.563 6.166 -10.456 1.00 98.38 94 LYS A C 1
ATOM 695 O O . LYS A 1 94 ? -6.933 5.368 -11.145 1.00 98.38 94 LYS A O 1
ATOM 700 N N . ALA A 1 95 ? -8.112 7.270 -10.950 1.00 98.19 95 ALA A N 1
ATOM 701 C CA . ALA A 1 95 ? -7.978 7.654 -12.346 1.00 98.19 95 ALA A CA 1
ATOM 702 C C . ALA A 1 95 ? -6.507 7.869 -12.720 1.00 98.19 95 ALA A C 1
ATOM 704 O O . ALA A 1 95 ? -6.079 7.401 -13.771 1.00 98.19 95 ALA A O 1
ATOM 705 N N . ALA A 1 96 ? -5.727 8.506 -11.843 1.00 98.06 96 ALA A N 1
ATOM 706 C CA . ALA A 1 96 ? -4.298 8.699 -12.039 1.00 98.06 96 ALA A CA 1
ATOM 707 C C . ALA A 1 96 ? -3.536 7.364 -12.040 1.00 98.06 96 ALA A C 1
ATOM 709 O O . ALA A 1 96 ? -2.786 7.112 -12.979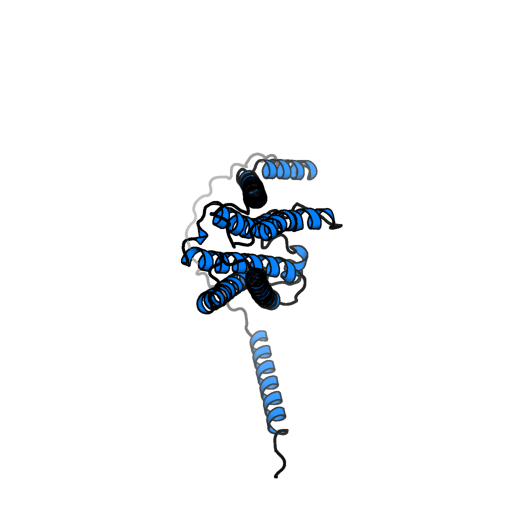 1.00 98.06 96 ALA A O 1
ATOM 710 N N . THR A 1 97 ? -3.779 6.468 -11.074 1.00 98.31 97 THR A N 1
ATOM 711 C CA . THR A 1 97 ? -3.168 5.125 -11.057 1.00 98.31 97 THR A CA 1
ATOM 712 C C . THR A 1 97 ? -3.485 4.354 -12.338 1.00 98.31 97 THR A C 1
ATOM 714 O O . THR A 1 97 ? -2.598 3.739 -12.923 1.00 98.31 97 THR A O 1
ATOM 717 N N . ILE A 1 98 ? -4.734 4.407 -12.812 1.00 98.25 98 ILE A N 1
ATOM 718 C CA . ILE A 1 98 ? -5.142 3.760 -14.066 1.00 98.25 98 ILE A CA 1
ATOM 719 C C . ILE A 1 98 ? -4.426 4.394 -15.261 1.00 98.25 98 ILE A C 1
ATOM 721 O O . ILE A 1 98 ? -3.927 3.668 -16.115 1.00 98.25 98 ILE A O 1
ATOM 725 N N . ALA A 1 99 ? -4.351 5.725 -15.326 1.00 98.12 99 ALA A N 1
ATOM 726 C CA . ALA A 1 99 ? -3.686 6.432 -16.416 1.00 98.12 99 ALA A CA 1
ATOM 727 C C . ALA A 1 99 ? -2.193 6.081 -16.493 1.00 98.12 99 ALA A C 1
ATOM 729 O O . ALA A 1 99 ? -1.725 5.685 -17.559 1.00 98.12 99 ALA A O 1
ATOM 730 N N . PHE A 1 100 ? -1.471 6.137 -15.368 1.00 97.69 100 PHE A N 1
ATOM 731 C CA . PHE A 1 100 ? -0.064 5.730 -15.302 1.00 97.69 100 PHE A CA 1
ATOM 732 C C . PHE A 1 100 ? 0.123 4.232 -15.567 1.00 97.69 100 PHE A C 1
ATOM 734 O O . PHE A 1 100 ? 1.061 3.848 -16.256 1.00 97.69 100 PHE A O 1
ATOM 741 N N . GLY A 1 101 ? -0.786 3.375 -15.093 1.00 96.94 101 GLY A N 1
ATOM 742 C CA . GLY A 1 101 ? -0.759 1.942 -15.393 1.00 96.94 101 GLY A CA 1
ATOM 743 C C . GLY A 1 101 ? -0.939 1.648 -16.886 1.00 96.94 101 GLY A C 1
ATOM 744 O O . GLY A 1 101 ? -0.201 0.848 -17.456 1.00 96.94 101 GLY A O 1
ATOM 745 N N . ILE A 1 102 ? -1.879 2.320 -17.553 1.00 97.38 102 ILE A N 1
ATOM 746 C CA . ILE A 1 102 ? -2.069 2.199 -19.007 1.00 97.38 102 ILE A CA 1
ATOM 747 C C . ILE A 1 102 ? -0.841 2.730 -19.752 1.00 97.38 102 ILE A C 1
ATOM 749 O O . ILE A 1 102 ? -0.358 2.072 -20.669 1.00 97.38 102 ILE A O 1
ATOM 753 N N . ASP A 1 103 ? -0.310 3.882 -19.345 1.00 96.69 103 ASP A N 1
ATOM 754 C CA . ASP A 1 103 ? 0.909 4.454 -19.917 1.00 96.69 103 ASP A CA 1
ATOM 755 C C . ASP A 1 103 ? 2.098 3.484 -19.812 1.00 96.69 103 ASP A C 1
ATOM 757 O O . ASP A 1 103 ? 2.784 3.223 -20.803 1.00 96.69 103 ASP A O 1
ATOM 761 N N . ALA A 1 104 ? 2.278 2.869 -18.643 1.00 94.88 104 ALA A N 1
ATOM 762 C CA . ALA A 1 104 ? 3.279 1.841 -18.400 1.00 94.88 104 ALA A CA 1
ATOM 763 C C . ALA A 1 104 ? 3.073 0.592 -19.272 1.00 94.88 104 ALA A C 1
ATOM 765 O O . ALA A 1 104 ? 4.048 0.039 -19.773 1.00 94.88 104 ALA A O 1
ATOM 766 N N . LEU A 1 105 ? 1.831 0.153 -19.508 1.00 94.56 105 LEU A N 1
ATOM 767 C CA . LEU A 1 105 ? 1.544 -0.983 -20.396 1.00 94.56 105 LEU A CA 1
ATOM 768 C C . LEU A 1 105 ? 1.864 -0.688 -21.861 1.00 94.56 105 LEU A C 1
ATOM 770 O O . LEU A 1 105 ? 2.381 -1.563 -22.557 1.00 94.56 105 LEU A O 1
ATOM 774 N N . LEU A 1 106 ? 1.527 0.515 -22.329 1.00 95.50 106 LEU A N 1
ATOM 775 C CA . LEU A 1 106 ? 1.694 0.913 -23.727 1.00 95.50 106 LEU A CA 1
ATOM 776 C C . LEU A 1 106 ? 3.143 1.265 -24.066 1.00 95.50 106 LEU A C 1
ATOM 778 O O . LEU A 1 106 ? 3.575 1.047 -25.195 1.00 95.50 106 LEU A O 1
ATOM 782 N N . HIS A 1 107 ? 3.895 1.782 -23.095 1.00 94.69 107 HIS A N 1
ATOM 783 C CA . HIS A 1 107 ? 5.245 2.301 -23.307 1.00 94.69 107 HIS A CA 1
ATOM 784 C C . HIS A 1 107 ? 6.318 1.538 -22.530 1.00 94.69 107 HIS A C 1
ATOM 786 O O . HIS A 1 107 ? 7.408 2.072 -22.341 1.00 94.69 107 HIS A O 1
ATOM 792 N N . ALA A 1 108 ? 6.048 0.312 -22.079 1.00 90.56 108 ALA A N 1
ATOM 793 C CA . ALA A 1 108 ? 6.964 -0.462 -21.236 1.00 90.56 108 ALA A CA 1
ATOM 794 C C . ALA A 1 108 ? 8.390 -0.606 -21.788 1.00 90.56 108 ALA A C 1
ATOM 796 O O . ALA A 1 108 ? 9.336 -0.667 -21.011 1.00 90.56 108 ALA A O 1
ATOM 797 N N . ASP A 1 109 ? 8.539 -0.643 -23.113 1.00 89.12 109 ASP A N 1
ATOM 798 C CA . ASP A 1 109 ? 9.835 -0.789 -23.785 1.00 89.12 109 ASP A CA 1
ATOM 799 C C . ASP A 1 109 ? 10.544 0.564 -24.014 1.00 89.12 109 ASP A C 1
ATOM 801 O O . ASP A 1 109 ? 11.603 0.630 -24.638 1.00 89.12 109 ASP A O 1
ATOM 805 N N . SER A 1 110 ? 9.958 1.671 -23.542 1.00 90.88 110 SER A N 1
ATOM 806 C CA . SER A 1 110 ? 10.568 2.999 -23.634 1.00 90.88 110 SER A CA 1
ATOM 807 C C . SER A 1 110 ? 11.761 3.136 -22.677 1.00 90.88 110 SER A C 1
ATOM 809 O O . SER A 1 110 ? 11.763 2.515 -21.612 1.00 90.88 110 SER A O 1
ATOM 811 N N . PRO A 1 111 ? 12.753 3.994 -22.991 1.00 89.12 111 PRO A N 1
ATOM 812 C CA . PRO A 1 111 ? 13.945 4.159 -22.157 1.00 89.12 111 PRO A CA 1
ATOM 813 C C . PRO A 1 111 ? 13.655 4.466 -20.682 1.00 89.12 111 PRO A C 1
ATOM 815 O O . PRO A 1 111 ? 14.349 3.953 -19.816 1.00 89.12 111 PRO A O 1
ATOM 818 N N . ARG A 1 112 ? 12.593 5.229 -20.384 1.00 88.12 112 ARG A N 1
ATOM 819 C CA . ARG A 1 112 ? 12.188 5.565 -19.003 1.00 88.12 112 ARG A CA 1
ATOM 820 C C . ARG A 1 112 ? 11.740 4.363 -18.157 1.00 88.12 112 ARG A C 1
ATOM 822 O O . ARG A 1 112 ? 11.752 4.439 -16.936 1.00 88.12 112 ARG A O 1
ATOM 829 N N . PHE A 1 113 ? 11.316 3.271 -18.793 1.00 90.81 113 PHE A N 1
ATOM 830 C CA . PHE A 1 113 ? 10.794 2.068 -18.130 1.00 90.81 113 PHE A CA 1
ATOM 831 C C . PHE A 1 113 ? 11.691 0.842 -18.322 1.00 90.81 113 PHE A C 1
ATOM 833 O O . PHE A 1 113 ? 11.378 -0.244 -17.821 1.00 90.81 113 PHE A O 1
ATOM 840 N N . ALA A 1 114 ? 12.804 1.008 -19.040 1.00 86.06 114 ALA A N 1
ATOM 841 C CA . ALA A 1 114 ? 13.717 -0.068 -19.367 1.00 86.06 114 ALA A CA 1
ATOM 842 C C . ALA A 1 114 ? 14.208 -0.761 -18.089 1.00 86.06 114 ALA A C 1
ATOM 844 O O . ALA A 1 114 ? 14.773 -0.137 -17.199 1.00 86.06 114 ALA A O 1
ATOM 845 N N . GLY A 1 115 ? 13.963 -2.070 -17.991 1.00 83.75 115 GLY A N 1
ATOM 846 C CA . GLY A 1 115 ? 14.430 -2.880 -16.867 1.00 83.75 115 GLY A CA 1
ATOM 847 C C . GLY A 1 115 ? 13.662 -2.714 -15.549 1.00 83.75 115 GLY A C 1
ATOM 848 O O . GLY A 1 115 ? 14.030 -3.391 -14.598 1.00 83.75 115 GLY A O 1
ATOM 849 N N . LYS A 1 116 ? 12.587 -1.912 -15.485 1.00 88.12 116 LYS A N 1
ATOM 850 C CA . LYS A 1 116 ? 11.768 -1.687 -14.268 1.00 88.12 116 LYS A CA 1
ATOM 851 C C . LYS A 1 116 ? 10.573 -2.650 -14.122 1.00 88.12 116 LYS A C 1
ATOM 853 O O . LYS A 1 116 ? 9.666 -2.444 -13.325 1.00 88.12 116 LYS A O 1
ATOM 858 N N . ALA A 1 117 ? 10.515 -3.693 -14.959 1.00 89.31 117 ALA A N 1
ATOM 859 C CA . ALA A 1 117 ? 9.424 -4.681 -15.008 1.00 89.31 117 ALA A CA 1
ATOM 860 C C . ALA A 1 117 ? 7.998 -4.078 -15.133 1.00 89.31 117 ALA A C 1
ATOM 862 O O . ALA A 1 117 ? 7.006 -4.683 -14.713 1.00 89.31 117 ALA A O 1
ATOM 863 N N . MET A 1 118 ? 7.874 -2.909 -15.775 1.00 92.62 118 MET A N 1
ATOM 864 C CA . MET A 1 118 ? 6.660 -2.081 -15.734 1.00 92.62 118 MET A CA 1
ATOM 865 C C . MET A 1 118 ? 5.386 -2.753 -16.249 1.00 92.62 118 MET A C 1
ATOM 867 O O . MET A 1 118 ? 4.307 -2.450 -15.750 1.00 92.62 118 MET A O 1
ATOM 871 N N . ARG A 1 119 ? 5.464 -3.700 -17.198 1.00 91.00 119 ARG A N 1
ATOM 872 C CA . ARG A 1 119 ? 4.261 -4.423 -17.669 1.00 91.00 119 ARG A CA 1
ATOM 873 C C . ARG A 1 119 ? 3.619 -5.236 -16.553 1.00 91.00 119 ARG A C 1
ATOM 875 O O . ARG A 1 119 ? 2.399 -5.234 -16.419 1.00 91.00 119 ARG A O 1
ATOM 882 N N . VAL A 1 120 ? 4.440 -5.937 -15.772 1.00 90.56 120 VAL A N 1
ATOM 883 C CA . VAL A 1 120 ? 3.966 -6.786 -14.675 1.00 90.56 120 VAL A CA 1
ATOM 884 C C . VAL A 1 120 ? 3.411 -5.908 -13.562 1.00 90.56 120 VAL A C 1
ATOM 886 O O . VAL A 1 120 ? 2.276 -6.127 -13.137 1.00 90.56 120 VAL A O 1
ATOM 889 N N . ARG A 1 121 ? 4.158 -4.865 -13.171 1.00 92.19 121 ARG A N 1
ATOM 890 C CA . ARG A 1 121 ? 3.703 -3.894 -12.170 1.00 92.19 121 ARG A CA 1
ATOM 891 C C . ARG A 1 121 ? 2.374 -3.249 -12.573 1.00 92.19 121 ARG A C 1
ATOM 893 O O . ARG A 1 121 ? 1.437 -3.246 -11.785 1.00 92.19 121 ARG A O 1
ATOM 900 N N . ALA A 1 122 ? 2.224 -2.828 -13.830 1.00 94.38 122 ALA A N 1
ATOM 901 C CA . ALA A 1 122 ? 0.996 -2.205 -14.319 1.00 94.38 122 ALA A CA 1
ATOM 902 C C . ALA A 1 122 ? -0.233 -3.130 -14.287 1.00 94.38 122 ALA A C 1
ATOM 904 O O . ALA A 1 122 ? -1.318 -2.689 -13.904 1.00 94.38 122 ALA A O 1
ATOM 905 N N . ILE A 1 123 ? -0.082 -4.417 -14.627 1.00 94.50 123 ILE A N 1
ATOM 906 C CA . ILE A 1 123 ? -1.153 -5.412 -14.423 1.00 94.50 123 ILE A CA 1
ATOM 907 C C . ILE A 1 123 ? -1.493 -5.509 -12.931 1.00 94.50 123 ILE A C 1
ATOM 909 O O . ILE A 1 123 ? -2.672 -5.524 -12.567 1.00 94.50 123 ILE A O 1
ATOM 913 N N . GLY A 1 124 ? -0.467 -5.522 -12.076 1.00 93.38 124 GLY A N 1
ATOM 914 C CA . GLY A 1 124 ? -0.600 -5.469 -10.623 1.00 93.38 124 GLY A CA 1
ATOM 915 C C . GLY A 1 124 ? -1.415 -4.265 -10.152 1.00 93.38 124 GLY A C 1
ATOM 916 O O . GLY A 1 124 ? -2.391 -4.456 -9.433 1.00 93.38 124 GLY A O 1
ATOM 917 N N . TYR A 1 125 ? -1.101 -3.050 -10.612 1.00 94.81 125 TYR A N 1
ATOM 918 C CA . TYR A 1 125 ? -1.819 -1.825 -10.239 1.00 94.81 125 TYR A CA 1
ATOM 919 C C . TYR A 1 125 ? -3.308 -1.907 -10.591 1.00 94.81 125 TYR A C 1
ATOM 921 O O . TYR A 1 125 ? -4.171 -1.644 -9.750 1.00 94.81 125 TYR A O 1
ATOM 929 N N . LEU A 1 126 ? -3.619 -2.310 -11.828 1.00 94.81 126 LEU A N 1
ATOM 930 C CA . LEU A 1 126 ? -4.994 -2.400 -12.329 1.00 94.81 126 LEU A CA 1
ATOM 931 C C . LEU A 1 126 ? -5.797 -3.510 -11.637 1.00 94.81 126 LEU A C 1
ATOM 933 O O . LEU A 1 126 ? -6.999 -3.359 -11.408 1.00 94.81 126 LEU A O 1
ATOM 937 N N . GLY A 1 127 ? -5.148 -4.616 -11.275 1.00 95.44 127 GLY A N 1
ATOM 938 C CA . GLY A 1 127 ? -5.763 -5.657 -10.458 1.00 95.44 127 GLY A CA 1
ATOM 939 C C . GLY A 1 127 ? -6.002 -5.185 -9.022 1.00 95.44 127 GLY A C 1
ATOM 940 O O . GLY A 1 127 ? -7.116 -5.291 -8.503 1.00 95.44 127 GLY A O 1
ATOM 941 N N . ALA A 1 128 ? -4.975 -4.614 -8.391 1.00 94.44 128 ALA A N 1
ATOM 942 C CA . ALA A 1 128 ? -4.982 -4.230 -6.985 1.00 94.44 128 ALA A CA 1
ATOM 943 C C . ALA A 1 128 ? -5.998 -3.121 -6.677 1.00 94.44 128 ALA A C 1
ATOM 945 O O . ALA A 1 128 ? -6.731 -3.213 -5.690 1.00 94.44 128 ALA A O 1
ATOM 946 N N . ILE A 1 129 ? -6.148 -2.134 -7.568 1.00 95.81 129 ILE A N 1
ATOM 947 C CA . ILE A 1 129 ? -7.129 -1.048 -7.412 1.00 95.81 129 ILE A CA 1
ATOM 948 C C . ILE A 1 129 ? -8.587 -1.545 -7.424 1.00 95.81 129 ILE A C 1
ATOM 950 O O . ILE A 1 129 ? -9.499 -0.838 -6.978 1.00 95.81 129 ILE A O 1
ATOM 954 N N . CYS A 1 130 ? -8.821 -2.764 -7.921 1.00 95.88 130 CYS A N 1
ATOM 955 C CA . CYS A 1 130 ? -10.130 -3.405 -7.949 1.00 95.88 130 CYS A CA 1
ATOM 956 C C . CYS A 1 130 ? -10.410 -4.266 -6.706 1.00 95.88 130 CYS A C 1
ATOM 958 O O . CYS A 1 130 ? -11.567 -4.612 -6.472 1.00 95.88 130 CYS A O 1
ATOM 960 N N . ILE A 1 131 ? -9.407 -4.590 -5.882 1.00 93.69 131 ILE A N 1
ATOM 961 C CA . ILE A 1 131 ? -9.567 -5.520 -4.749 1.00 93.69 131 ILE A CA 1
ATOM 962 C C . ILE A 1 131 ? -10.634 -5.027 -3.771 1.00 93.69 131 ILE A C 1
ATOM 964 O O . ILE A 1 131 ? -11.582 -5.752 -3.477 1.00 93.69 131 ILE A O 1
ATOM 968 N N . VAL A 1 132 ? -10.520 -3.786 -3.293 1.00 93.19 132 VAL A N 1
ATOM 969 C CA . VAL A 1 132 ? -11.464 -3.223 -2.315 1.00 93.19 132 VAL A CA 1
ATOM 970 C C . VAL A 1 132 ? -12.891 -3.114 -2.869 1.00 93.19 132 VAL A C 1
ATOM 972 O O . VAL A 1 132 ? -13.805 -3.608 -2.200 1.00 93.19 132 VAL A O 1
ATOM 975 N N . PRO A 1 133 ? -13.147 -2.533 -4.062 1.00 93.88 133 PRO A N 1
ATOM 976 C CA . PRO A 1 133 ? -14.510 -2.453 -4.577 1.00 93.88 133 PRO A CA 1
ATOM 977 C C . PRO A 1 133 ? -15.117 -3.823 -4.888 1.00 93.88 133 PRO A C 1
ATOM 979 O O . PRO A 1 133 ? -16.306 -4.018 -4.626 1.00 93.88 133 PRO A O 1
ATOM 982 N N . LEU A 1 134 ? -14.331 -4.787 -5.383 1.00 94.88 134 LEU A N 1
ATOM 983 C CA . LEU A 1 134 ? -14.817 -6.147 -5.618 1.00 94.88 134 LEU A CA 1
ATOM 984 C C . LEU A 1 134 ? -15.130 -6.862 -4.302 1.00 94.88 134 LEU A C 1
ATOM 986 O O . LEU A 1 134 ? -16.231 -7.387 -4.151 1.00 94.88 134 LEU A O 1
ATOM 990 N N . ALA A 1 135 ? -14.227 -6.815 -3.320 1.00 91.06 135 ALA A N 1
ATOM 991 C CA . ALA A 1 135 ? -14.464 -7.392 -1.999 1.00 91.06 135 ALA A CA 1
ATOM 992 C C . ALA A 1 135 ? -15.717 -6.792 -1.346 1.00 91.06 135 ALA A C 1
ATOM 994 O O . ALA A 1 135 ? -16.584 -7.526 -0.874 1.00 91.06 135 ALA A O 1
ATOM 995 N N . TRP A 1 136 ? -15.877 -5.466 -1.397 1.00 90.62 136 TRP A N 1
ATOM 996 C CA . TRP A 1 136 ? -17.078 -4.792 -0.905 1.00 90.62 136 TRP A CA 1
ATOM 997 C C . TRP A 1 136 ? -18.353 -5.268 -1.611 1.00 90.62 136 TRP A C 1
ATOM 999 O O . TRP A 1 136 ? -19.380 -5.467 -0.961 1.00 90.62 136 TRP A O 1
ATOM 1009 N N . ARG A 1 137 ? -18.297 -5.484 -2.931 1.00 91.25 137 ARG A N 1
ATOM 1010 C CA . ARG A 1 137 ? -19.453 -5.938 -3.713 1.00 91.25 137 ARG A CA 1
ATOM 1011 C C . ARG A 1 137 ? -19.868 -7.372 -3.388 1.00 91.25 137 ARG A C 1
ATOM 1013 O O . ARG A 1 137 ? -21.047 -7.688 -3.540 1.00 91.25 137 ARG A O 1
ATOM 1020 N N . LEU A 1 138 ? -18.916 -8.200 -2.960 1.00 91.56 138 LEU A N 1
ATOM 1021 C CA . LEU A 1 138 ? -19.106 -9.610 -2.618 1.00 91.56 138 LEU A CA 1
ATOM 1022 C C . LEU A 1 138 ? -19.503 -9.834 -1.147 1.00 91.56 138 LEU A C 1
ATOM 1024 O O . LEU A 1 138 ? -19.986 -10.913 -0.810 1.00 91.56 138 LEU A O 1
ATOM 1028 N N . LEU A 1 139 ? -19.332 -8.839 -0.268 1.00 86.12 139 LEU A N 1
ATOM 1029 C CA . LEU A 1 139 ? -19.689 -8.957 1.148 1.00 86.12 139 LEU A CA 1
ATOM 1030 C C . LEU A 1 139 ? -21.222 -8.927 1.366 1.00 86.12 139 LEU A C 1
ATOM 1032 O O . LEU A 1 139 ? -21.886 -8.012 0.870 1.00 86.12 139 LEU A O 1
ATOM 1036 N N . PRO A 1 140 ? -21.794 -9.863 2.159 1.00 78.81 140 PRO A N 1
ATOM 1037 C CA . PRO A 1 140 ? -23.240 -9.938 2.406 1.00 78.81 140 PRO A CA 1
ATOM 1038 C C . PRO A 1 140 ? -23.822 -8.691 3.089 1.00 78.81 140 PRO A C 1
ATOM 1040 O O . PRO A 1 140 ? -24.880 -8.207 2.694 1.00 78.81 140 PRO A O 1
ATOM 1043 N N . ASP A 1 141 ? -23.106 -8.135 4.073 1.00 75.88 141 ASP A N 1
ATOM 1044 C CA . ASP A 1 141 ? -23.477 -6.913 4.799 1.00 75.88 141 ASP A CA 1
ATOM 1045 C C . ASP A 1 141 ? -22.556 -5.743 4.413 1.00 75.88 141 ASP A C 1
ATOM 1047 O O . ASP A 1 141 ? -21.701 -5.241 5.158 1.00 75.88 141 ASP A O 1
ATOM 1051 N N . ARG A 1 142 ? -22.692 -5.362 3.143 1.00 72.06 142 ARG A N 1
ATOM 1052 C CA . ARG A 1 142 ? -21.839 -4.386 2.458 1.00 72.06 142 ARG A CA 1
ATOM 1053 C C . ARG A 1 142 ? -21.803 -3.012 3.129 1.00 72.06 142 ARG A C 1
ATOM 1055 O O . ARG A 1 142 ? -20.760 -2.361 3.073 1.00 72.06 142 ARG A O 1
ATOM 1062 N N . GLY A 1 143 ? -22.861 -2.597 3.830 1.00 79.12 143 GLY A N 1
ATOM 1063 C CA . GLY A 1 143 ? -22.930 -1.280 4.471 1.00 79.12 143 GLY A CA 1
ATOM 1064 C C . GLY A 1 143 ? -22.533 -0.135 3.523 1.00 79.12 143 GLY A C 1
ATOM 1065 O O . GLY A 1 143 ? -22.677 -0.234 2.302 1.00 79.12 143 GLY A O 1
ATOM 1066 N N . ARG A 1 144 ? -21.998 0.956 4.080 1.00 84.50 144 ARG A N 1
ATOM 1067 C CA . ARG A 1 144 ? -21.421 2.065 3.302 1.00 84.50 144 ARG A CA 1
ATOM 1068 C C . ARG A 1 144 ? -20.084 1.652 2.675 1.00 84.50 144 ARG A C 1
ATOM 1070 O O . ARG A 1 144 ? -19.335 0.873 3.265 1.00 84.50 144 ARG A O 1
ATOM 1077 N N . PHE A 1 145 ? -19.801 2.176 1.480 1.00 87.62 145 PHE A N 1
ATOM 1078 C CA . PHE A 1 145 ? -18.547 1.908 0.776 1.00 87.62 145 PHE A CA 1
ATOM 1079 C C . PHE A 1 145 ? -17.342 2.323 1.637 1.00 87.62 145 PHE A C 1
ATOM 1081 O O . PHE A 1 145 ? -17.334 3.443 2.153 1.00 87.62 145 PHE A O 1
ATOM 1088 N N . PRO A 1 146 ? -16.326 1.461 1.799 1.00 89.38 146 PRO A N 1
ATOM 1089 C CA . PRO A 1 146 ? -15.196 1.699 2.687 1.00 89.38 146 PRO A CA 1
ATOM 1090 C C . PRO A 1 146 ? -14.148 2.614 2.053 1.00 89.38 146 PRO A C 1
ATOM 1092 O O . PRO A 1 146 ? -13.012 2.215 1.797 1.00 89.38 146 PRO A O 1
ATOM 1095 N N . ARG A 1 147 ? -14.533 3.858 1.783 1.00 90.69 147 ARG A N 1
ATOM 1096 C CA . ARG A 1 147 ? -13.699 4.813 1.053 1.00 90.69 147 ARG A CA 1
ATOM 1097 C C . ARG A 1 147 ? -12.310 4.974 1.670 1.00 90.69 147 ARG A C 1
ATOM 1099 O O . ARG A 1 147 ? -11.341 4.988 0.930 1.00 90.69 147 ARG A O 1
ATOM 1106 N N . GLY A 1 148 ? -12.206 5.058 2.998 1.00 90.00 148 GLY A N 1
ATOM 1107 C CA . GLY A 1 148 ? -10.917 5.190 3.681 1.00 90.00 148 GLY A CA 1
ATOM 1108 C C . GLY A 1 148 ? -9.958 4.030 3.403 1.00 90.00 148 GLY A C 1
ATOM 1109 O O . GLY A 1 148 ? -8.791 4.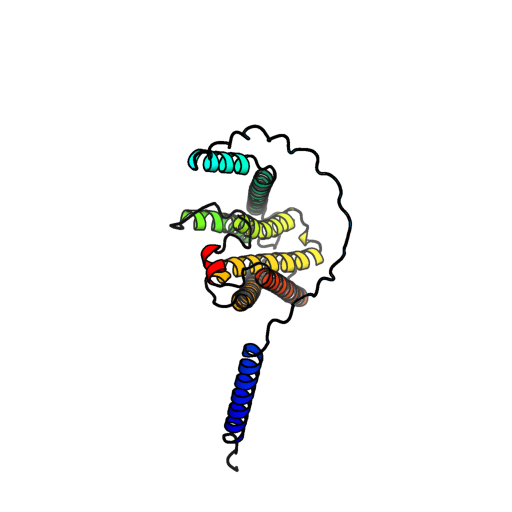258 3.098 1.00 90.00 148 GLY A O 1
ATOM 1110 N N . LEU A 1 149 ? -10.468 2.792 3.422 1.00 91.19 149 LEU A N 1
ATOM 1111 C CA . LEU A 1 149 ? -9.696 1.604 3.047 1.00 91.19 149 LEU A CA 1
ATOM 1112 C C . LEU A 1 149 ? -9.300 1.640 1.569 1.00 91.19 149 LEU A C 1
ATOM 1114 O O . LEU A 1 149 ? -8.158 1.351 1.236 1.00 91.19 149 LEU A O 1
ATOM 1118 N N . ASP A 1 150 ? -10.234 1.997 0.688 1.00 94.19 150 ASP A N 1
ATOM 1119 C CA . ASP A 1 150 ? -9.973 2.045 -0.751 1.00 94.19 150 ASP A CA 1
ATOM 1120 C C . ASP A 1 150 ? -8.921 3.104 -1.104 1.00 94.19 150 ASP A C 1
ATOM 1122 O O . ASP A 1 150 ? -8.014 2.845 -1.892 1.00 94.19 150 ASP A O 1
ATOM 1126 N N . THR A 1 151 ? -8.975 4.272 -0.456 1.00 94.75 151 THR A N 1
ATOM 1127 C CA . THR A 1 151 ? -7.939 5.304 -0.564 1.00 94.75 151 THR A CA 1
ATOM 1128 C C . THR A 1 151 ? -6.604 4.790 -0.036 1.00 94.75 151 THR A C 1
ATOM 1130 O O . THR A 1 151 ? -5.603 4.921 -0.731 1.00 94.75 151 THR A O 1
ATOM 1133 N N . ALA A 1 152 ? -6.578 4.172 1.149 1.00 93.56 152 ALA A N 1
ATOM 1134 C CA . ALA A 1 152 ? -5.350 3.642 1.740 1.00 93.56 152 ALA A CA 1
ATOM 1135 C C . ALA A 1 152 ? -4.681 2.582 0.848 1.00 93.56 152 ALA A C 1
ATOM 1137 O O . ALA A 1 152 ? -3.467 2.571 0.732 1.00 93.56 152 ALA A O 1
ATOM 1138 N N . VAL A 1 153 ? -5.454 1.736 0.163 1.00 93.38 153 VAL A N 1
ATOM 1139 C CA . VAL A 1 153 ? -4.910 0.772 -0.811 1.00 93.38 153 VAL A CA 1
ATOM 1140 C C . VAL A 1 153 ? -4.478 1.455 -2.113 1.00 93.38 153 VAL A C 1
ATOM 1142 O O . VAL A 1 153 ? -3.490 1.056 -2.717 1.00 93.38 153 VAL A O 1
ATOM 1145 N N . THR A 1 154 ? -5.196 2.488 -2.556 1.00 96.69 154 THR A N 1
ATOM 1146 C CA . THR A 1 154 ? -4.912 3.174 -3.827 1.00 96.69 154 THR A CA 1
ATOM 1147 C C . THR A 1 154 ? -3.644 4.025 -3.768 1.00 96.69 154 THR A C 1
ATOM 1149 O O . THR A 1 154 ? -2.926 4.096 -4.761 1.00 96.69 154 THR A O 1
ATOM 1152 N N . ILE A 1 155 ? -3.358 4.680 -2.638 1.00 95.81 155 ILE A N 1
ATOM 1153 C CA . ILE A 1 155 ? -2.234 5.624 -2.530 1.00 95.81 155 ILE A CA 1
ATOM 1154 C C . ILE A 1 155 ? -0.874 4.964 -2.816 1.00 95.81 155 ILE A C 1
ATOM 1156 O O . ILE A 1 155 ? -0.182 5.489 -3.683 1.00 95.81 155 ILE A O 1
ATOM 1160 N N . PRO A 1 156 ? -0.501 3.819 -2.212 1.00 94.56 156 PRO A N 1
ATOM 1161 C CA . PRO A 1 156 ? 0.748 3.131 -2.549 1.00 94.56 156 PRO A CA 1
ATOM 1162 C C . PRO A 1 156 ? 0.884 2.811 -4.041 1.00 94.56 156 PRO A C 1
ATOM 1164 O O . PRO A 1 156 ? 1.916 3.073 -4.648 1.00 94.56 156 PRO A O 1
ATOM 1167 N N . LEU A 1 157 ? -0.201 2.333 -4.664 1.00 95.56 157 LEU A N 1
ATOM 1168 C CA . LEU A 1 157 ? -0.231 2.023 -6.097 1.00 95.56 157 LEU A CA 1
ATOM 1169 C C . LEU A 1 157 ? -0.053 3.278 -6.958 1.00 95.56 157 LEU A C 1
ATOM 1171 O O . LEU A 1 157 ? 0.564 3.227 -8.016 1.00 95.56 157 LEU A O 1
ATOM 1175 N N . LEU A 1 158 ? -0.636 4.403 -6.534 1.00 96.38 158 LEU A N 1
ATOM 1176 C CA . LEU A 1 158 ? -0.451 5.686 -7.201 1.00 96.38 158 LEU A CA 1
ATOM 1177 C C . LEU A 1 158 ? 0.997 6.162 -7.092 1.00 96.38 158 LEU A C 1
ATOM 1179 O O . LEU A 1 158 ? 1.528 6.627 -8.095 1.00 96.38 158 LEU A O 1
ATOM 1183 N N . LEU A 1 159 ? 1.606 6.065 -5.908 1.00 94.38 159 LEU A N 1
ATOM 1184 C CA . LEU A 1 159 ? 2.990 6.481 -5.688 1.00 94.38 159 LEU A CA 1
ATOM 1185 C C . LEU A 1 159 ? 3.944 5.684 -6.580 1.00 94.38 159 LEU A C 1
ATOM 1187 O O . LEU A 1 159 ? 4.710 6.299 -7.312 1.00 94.38 159 LEU A O 1
ATOM 1191 N N . ASP A 1 160 ? 3.804 4.358 -6.628 1.00 92.31 160 ASP A N 1
ATOM 1192 C CA . ASP A 1 160 ? 4.642 3.500 -7.476 1.00 92.31 160 ASP A CA 1
ATOM 1193 C C . ASP A 1 160 ? 4.420 3.781 -8.978 1.00 92.31 160 ASP A C 1
ATOM 1195 O O . ASP A 1 160 ? 5.360 4.019 -9.744 1.00 92.31 160 ASP A O 1
ATOM 1199 N N . ALA A 1 161 ? 3.157 3.846 -9.421 1.00 94.19 161 ALA A N 1
ATOM 1200 C CA . ALA A 1 161 ? 2.829 4.090 -10.826 1.00 94.19 161 ALA A CA 1
ATOM 1201 C C . ALA A 1 161 ? 3.269 5.483 -11.309 1.00 94.19 161 ALA A C 1
ATOM 1203 O O . ALA A 1 161 ? 3.840 5.613 -12.394 1.00 94.19 161 ALA A O 1
ATOM 1204 N N . ALA A 1 162 ? 3.000 6.525 -10.519 1.00 94.31 162 ALA A N 1
ATOM 1205 C CA . ALA A 1 162 ? 3.351 7.899 -10.860 1.00 94.31 162 ALA A CA 1
ATOM 1206 C C . ALA A 1 162 ? 4.850 8.158 -10.694 1.00 94.31 162 ALA A C 1
ATOM 1208 O O . ALA A 1 162 ? 5.439 8.806 -11.554 1.00 94.31 162 ALA A O 1
ATOM 1209 N N . GLY A 1 163 ? 5.471 7.633 -9.635 1.00 91.88 163 GLY A N 1
ATOM 1210 C CA . GLY A 1 163 ? 6.902 7.776 -9.382 1.00 91.88 163 GLY A CA 1
ATOM 1211 C C . GLY A 1 163 ? 7.724 7.206 -10.532 1.00 91.88 163 GLY A C 1
ATOM 1212 O O . GLY A 1 163 ? 8.585 7.896 -11.076 1.00 91.88 163 GLY A O 1
ATOM 1213 N N . ASN A 1 164 ? 7.363 6.013 -11.013 1.00 91.75 164 ASN A N 1
ATOM 1214 C CA . ASN A 1 164 ? 7.968 5.439 -12.211 1.00 91.75 164 ASN A CA 1
ATOM 1215 C C . ASN A 1 164 ? 7.630 6.244 -13.472 1.00 91.75 164 ASN A C 1
ATOM 1217 O O . ASN A 1 164 ? 8.511 6.543 -14.276 1.00 91.75 164 ASN A O 1
ATOM 1221 N N . GLY A 1 165 ? 6.357 6.609 -13.663 1.00 91.06 165 GLY A N 1
ATOM 1222 C CA . GLY A 1 165 ? 5.892 7.325 -14.855 1.00 91.06 165 GLY A CA 1
ATOM 1223 C C . GLY A 1 165 ? 6.538 8.696 -15.061 1.00 91.06 165 GLY A C 1
ATOM 1224 O O . GLY A 1 165 ? 6.754 9.105 -16.205 1.00 91.06 165 GLY A O 1
ATOM 1225 N N . LEU A 1 166 ? 6.845 9.379 -13.958 1.00 91.56 166 LEU A N 1
ATOM 1226 C CA . LEU A 1 166 ? 7.430 10.717 -13.910 1.00 91.56 166 LEU A CA 1
ATOM 1227 C C . LEU A 1 166 ? 8.957 10.709 -13.712 1.00 91.56 166 LEU A C 1
ATOM 1229 O O . LEU A 1 166 ? 9.552 11.783 -13.737 1.00 91.56 166 LEU A O 1
ATOM 1233 N N . GLY A 1 167 ? 9.583 9.538 -13.531 1.00 85.94 167 GLY A N 1
ATOM 1234 C CA . GLY A 1 167 ? 11.031 9.410 -13.301 1.00 85.94 167 GLY A CA 1
ATOM 1235 C C . GLY A 1 167 ? 11.489 9.884 -11.919 1.00 85.94 167 GLY A C 1
ATOM 1236 O O . GLY A 1 167 ? 12.638 10.263 -11.745 1.00 85.94 167 GLY A O 1
ATOM 1237 N N . VAL A 1 168 ? 10.593 9.908 -10.929 1.00 84.88 168 VAL A N 1
ATOM 1238 C CA . VAL A 1 168 ? 10.909 10.376 -9.569 1.00 84.88 168 VAL A CA 1
ATOM 1239 C C . VAL A 1 168 ? 11.850 9.404 -8.851 1.00 84.88 168 VAL A C 1
ATOM 1241 O O . VAL A 1 168 ? 12.720 9.849 -8.115 1.00 84.88 168 VAL A O 1
ATOM 1244 N N . TYR A 1 169 ? 11.721 8.102 -9.115 1.00 81.62 169 TYR A N 1
ATOM 1245 C CA . TYR A 1 169 ? 12.610 7.067 -8.566 1.00 81.62 169 TYR A CA 1
ATOM 1246 C C . TYR A 1 169 ? 14.021 7.070 -9.159 1.00 81.62 169 TYR A C 1
ATOM 1248 O O . TYR A 1 169 ? 14.847 6.260 -8.768 1.00 81.62 169 TYR A O 1
ATOM 1256 N N . ASP A 1 170 ? 14.323 7.968 -10.100 1.00 76.31 170 ASP A N 1
ATOM 1257 C CA . ASP A 1 170 ? 15.705 8.147 -10.549 1.00 76.31 170 ASP A CA 1
ATOM 1258 C C . ASP A 1 170 ? 16.547 8.908 -9.484 1.00 76.31 170 ASP A C 1
ATOM 1260 O O . ASP A 1 170 ? 17.761 9.046 -9.636 1.00 76.31 170 ASP A O 1
ATOM 1264 N N . ASP A 1 171 ? 15.919 9.398 -8.402 1.00 79.06 171 ASP A N 1
ATOM 1265 C CA . ASP A 1 171 ? 16.568 9.884 -7.176 1.00 79.06 171 ASP A CA 1
ATOM 1266 C C . ASP A 1 171 ? 16.483 8.819 -6.068 1.00 79.06 171 ASP A C 1
ATOM 1268 O O . ASP A 1 171 ? 15.388 8.479 -5.613 1.00 79.06 171 ASP A O 1
ATOM 1272 N N . ALA A 1 172 ? 17.645 8.336 -5.616 1.00 65.62 172 ALA A N 1
ATOM 1273 C CA . ALA A 1 172 ? 17.777 7.184 -4.720 1.00 65.62 172 ALA A CA 1
ATOM 1274 C C . ALA A 1 172 ? 16.992 7.321 -3.402 1.00 65.62 172 ALA A C 1
ATOM 1276 O O . ALA A 1 172 ? 16.430 6.352 -2.923 1.00 65.62 172 ALA A O 1
ATOM 1277 N N . HIS A 1 173 ? 16.863 8.528 -2.842 1.00 76.12 173 HIS A N 1
ATOM 1278 C CA . HIS A 1 173 ? 16.226 8.700 -1.525 1.00 76.12 173 HIS A CA 1
ATOM 1279 C C . HIS A 1 173 ? 14.696 8.725 -1.575 1.00 76.12 173 HIS A C 1
ATOM 1281 O O . HIS A 1 173 ? 14.034 8.758 -0.533 1.00 76.12 173 HIS A O 1
ATOM 1287 N N . VAL A 1 174 ? 14.103 8.835 -2.768 1.00 81.94 174 VAL A N 1
ATOM 1288 C CA . VAL A 1 174 ? 12.640 8.848 -2.862 1.00 81.94 174 VAL A CA 1
ATOM 1289 C C . VAL A 1 174 ? 12.082 7.446 -2.659 1.00 81.94 174 VAL A C 1
ATOM 1291 O O . VAL A 1 174 ? 10.979 7.321 -2.125 1.00 81.94 174 VAL A O 1
ATOM 1294 N N . ASP A 1 175 ? 12.838 6.420 -3.038 1.00 83.75 175 ASP A N 1
ATOM 1295 C CA . ASP A 1 175 ? 12.410 5.038 -2.882 1.00 83.75 175 ASP A CA 1
ATOM 1296 C C . ASP A 1 175 ? 12.270 4.663 -1.405 1.00 83.75 175 ASP A C 1
ATOM 1298 O O . ASP A 1 175 ? 11.162 4.349 -0.969 1.00 83.75 175 ASP A O 1
ATOM 1302 N N . ASP A 1 176 ? 13.302 4.927 -0.601 1.00 87.25 176 ASP A N 1
ATOM 1303 C CA . ASP A 1 176 ? 13.317 4.808 0.864 1.00 87.25 176 ASP A CA 1
ATOM 1304 C C . ASP A 1 176 ? 12.052 5.388 1.527 1.00 87.25 176 ASP A C 1
ATOM 1306 O O . ASP A 1 176 ? 11.356 4.765 2.342 1.00 87.25 176 ASP A O 1
ATOM 1310 N N . ILE A 1 177 ? 11.699 6.622 1.142 1.00 89.00 177 ILE A N 1
ATOM 1311 C CA . ILE A 1 177 ? 10.534 7.333 1.679 1.00 89.00 177 ILE A CA 1
ATOM 1312 C C . ILE A 1 177 ? 9.240 6.621 1.280 1.00 89.00 177 ILE A C 1
ATOM 1314 O O . ILE A 1 177 ? 8.290 6.570 2.074 1.00 89.00 177 ILE A O 1
ATOM 1318 N N . VAL A 1 178 ? 9.169 6.098 0.056 1.00 91.19 178 VAL A N 1
ATOM 1319 C CA . VAL A 1 178 ? 8.000 5.367 -0.427 1.00 91.19 178 VAL A CA 1
ATOM 1320 C C . VAL A 1 178 ? 7.887 4.004 0.251 1.00 91.19 178 VAL A C 1
ATOM 1322 O O . VAL A 1 178 ? 6.783 3.677 0.692 1.00 91.19 178 VAL A O 1
ATOM 1325 N N . HIS A 1 179 ? 8.979 3.262 0.431 1.00 92.88 179 HIS A N 1
ATOM 1326 C CA . HIS A 1 179 ? 9.014 2.009 1.193 1.00 92.88 179 HIS A CA 1
ATOM 1327 C C . HIS A 1 179 ? 8.511 2.222 2.628 1.00 92.88 179 HIS A C 1
ATOM 1329 O O . HIS A 1 179 ? 7.545 1.582 3.075 1.00 92.88 179 HIS A O 1
ATOM 1335 N N . PHE A 1 180 ? 9.039 3.234 3.321 1.00 96.12 180 PHE A N 1
ATOM 1336 C CA . PHE A 1 180 ? 8.551 3.635 4.641 1.00 96.12 180 PHE A CA 1
ATOM 1337 C C . PHE A 1 180 ? 7.050 3.984 4.638 1.00 96.12 180 PHE A C 1
ATOM 1339 O O . PHE A 1 180 ? 6.273 3.509 5.477 1.00 96.12 180 PHE A O 1
ATOM 1346 N N . ALA A 1 181 ? 6.602 4.833 3.709 1.00 95.06 181 ALA A N 1
ATOM 1347 C CA . ALA A 1 181 ? 5.219 5.307 3.684 1.00 95.06 181 ALA A CA 1
ATOM 1348 C C . ALA A 1 181 ? 4.227 4.185 3.336 1.00 95.06 181 ALA A C 1
ATOM 1350 O O . ALA A 1 181 ? 3.178 4.053 3.980 1.00 95.06 181 ALA A O 1
ATOM 1351 N N . ASN A 1 182 ? 4.558 3.358 2.346 1.00 95.31 182 ASN A N 1
ATOM 1352 C CA . ASN A 1 182 ? 3.718 2.265 1.873 1.00 95.31 182 ASN A CA 1
ATOM 1353 C C . ASN A 1 182 ? 3.524 1.211 2.956 1.00 95.31 182 ASN A C 1
ATOM 1355 O O . ASN A 1 182 ? 2.390 0.802 3.218 1.00 95.31 182 ASN A O 1
ATOM 1359 N N . THR A 1 183 ? 4.592 0.823 3.647 1.00 96.88 183 THR A N 1
ATOM 1360 C CA . THR A 1 183 ? 4.507 -0.152 4.739 1.00 96.88 183 THR A CA 1
ATOM 1361 C C . THR A 1 183 ? 3.783 0.389 5.967 1.00 96.88 183 THR A C 1
ATOM 1363 O O . THR A 1 183 ? 3.025 -0.353 6.602 1.00 96.88 183 THR A O 1
ATOM 1366 N N . ALA A 1 184 ? 3.895 1.687 6.270 1.00 97.38 184 ALA A N 1
ATOM 1367 C CA . ALA A 1 184 ? 3.083 2.323 7.308 1.00 97.38 184 ALA A CA 1
ATOM 1368 C C . ALA A 1 184 ? 1.584 2.263 6.986 1.00 97.38 184 ALA A C 1
ATOM 1370 O O . ALA A 1 184 ? 0.765 1.922 7.849 1.00 97.38 184 ALA A O 1
ATOM 1371 N N . ILE A 1 185 ? 1.218 2.540 5.733 1.00 96.06 185 ILE A N 1
ATOM 1372 C CA . ILE A 1 185 ? -0.165 2.436 5.260 1.00 96.06 185 ILE A CA 1
ATOM 1373 C C . ILE A 1 185 ? -0.634 0.976 5.290 1.00 96.06 185 ILE A C 1
ATOM 1375 O O . ILE A 1 185 ? -1.712 0.697 5.823 1.00 96.06 185 ILE A O 1
ATOM 1379 N N . ALA A 1 186 ? 0.173 0.039 4.788 1.00 95.75 186 ALA A N 1
ATOM 1380 C CA . ALA A 1 186 ? -0.139 -1.388 4.770 1.00 95.75 186 ALA A CA 1
ATOM 1381 C C . ALA A 1 186 ? -0.370 -1.938 6.185 1.00 95.75 186 ALA A C 1
ATOM 1383 O O . ALA A 1 186 ? -1.367 -2.624 6.427 1.00 95.75 186 ALA A O 1
ATOM 1384 N N . ALA A 1 187 ? 0.481 -1.571 7.148 1.00 97.25 187 ALA A N 1
ATOM 1385 C CA . ALA A 1 187 ? 0.290 -1.912 8.553 1.00 97.25 187 ALA A CA 1
ATOM 1386 C C . ALA A 1 187 ? -0.990 -1.275 9.119 1.00 97.25 187 ALA A C 1
ATOM 1388 O O . ALA A 1 187 ? -1.769 -1.956 9.781 1.00 97.25 187 ALA A O 1
ATOM 1389 N N . GLY A 1 188 ? -1.278 -0.004 8.826 1.00 94.88 188 GLY A N 1
ATOM 1390 C CA . GLY A 1 188 ? -2.535 0.629 9.242 1.00 94.88 188 GLY A CA 1
ATOM 1391 C C . GLY A 1 188 ? -3.779 -0.096 8.705 1.00 94.88 188 GLY A C 1
ATOM 1392 O O . GLY A 1 188 ? -4.741 -0.325 9.446 1.00 94.88 188 GLY A O 1
ATOM 1393 N N . VAL A 1 189 ? -3.743 -0.519 7.438 1.00 94.00 189 VAL A N 1
ATOM 1394 C CA . VAL A 1 189 ? -4.801 -1.313 6.798 1.00 94.00 189 VAL A CA 1
ATOM 1395 C C . VAL A 1 189 ? -4.945 -2.681 7.459 1.00 94.00 189 VAL A C 1
ATOM 1397 O O . VAL A 1 189 ? -6.048 -3.050 7.869 1.00 94.00 189 VAL A O 1
ATOM 1400 N N . ALA A 1 190 ? -3.844 -3.416 7.622 1.00 95.12 190 ALA A N 1
ATOM 1401 C CA . ALA A 1 190 ? -3.839 -4.716 8.284 1.00 95.12 190 ALA A CA 1
ATOM 1402 C C . ALA A 1 190 ? -4.381 -4.612 9.717 1.00 95.12 190 ALA A C 1
ATOM 1404 O O . ALA A 1 190 ? -5.226 -5.406 10.129 1.00 95.12 190 ALA A O 1
ATOM 1405 N N . GLY A 1 191 ? -3.975 -3.583 10.460 1.00 94.69 191 GLY A N 1
ATOM 1406 C CA . GLY A 1 191 ? -4.443 -3.331 11.816 1.00 94.69 191 GLY A CA 1
ATOM 1407 C C . GLY A 1 191 ? -5.931 -3.028 11.895 1.00 94.69 191 GLY A C 1
ATOM 1408 O O . GLY A 1 191 ? -6.615 -3.575 12.761 1.00 94.69 191 GLY A O 1
ATOM 1409 N N . ALA A 1 192 ? -6.468 -2.231 10.969 1.00 91.19 192 ALA A N 1
ATOM 1410 C CA . ALA A 1 192 ? -7.907 -2.000 10.878 1.00 91.19 192 ALA A CA 1
ATOM 1411 C C . ALA A 1 192 ? -8.678 -3.298 10.591 1.00 91.19 192 ALA A C 1
ATOM 1413 O O . ALA A 1 192 ? -9.737 -3.527 11.179 1.00 91.19 192 ALA A O 1
ATOM 1414 N N . LEU A 1 193 ? -8.131 -4.158 9.727 1.00 91.19 193 LEU A N 1
ATOM 1415 C CA . LEU A 1 193 ? -8.736 -5.434 9.362 1.00 91.19 193 LEU A CA 1
ATOM 1416 C C . LEU A 1 193 ? -8.652 -6.489 10.464 1.00 91.19 193 LEU A C 1
ATOM 1418 O O . LEU A 1 193 ? -9.578 -7.284 10.522 1.00 91.19 193 LEU A O 1
ATOM 1422 N N . VAL A 1 194 ? -7.601 -6.497 11.297 1.00 94.19 194 VAL A N 1
ATOM 1423 C CA . VAL A 1 194 ? -7.328 -7.494 12.362 1.00 94.19 194 VAL A CA 1
ATOM 1424 C C . VAL A 1 194 ? -7.878 -7.080 13.737 1.00 94.19 194 VAL A C 1
ATOM 1426 O O . VAL A 1 194 ? -8.139 -7.915 14.610 1.00 94.19 194 VAL A O 1
ATOM 1429 N N . ALA A 1 195 ? -8.066 -5.781 13.963 1.00 93.19 195 ALA A N 1
ATOM 1430 C CA . ALA A 1 195 ? -8.541 -5.238 15.232 1.00 93.19 195 ALA A CA 1
ATOM 1431 C C . ALA A 1 195 ? -9.855 -5.860 15.759 1.00 93.19 195 ALA A C 1
ATOM 1433 O O . ALA A 1 195 ? -9.936 -6.119 16.968 1.00 93.19 195 ALA A O 1
ATOM 1434 N N . PRO A 1 196 ? -10.884 -6.111 14.925 1.00 90.88 196 PRO A N 1
ATOM 1435 C CA . PRO A 1 196 ? -12.123 -6.752 15.376 1.00 90.88 196 PRO A CA 1
ATOM 1436 C C . PRO A 1 196 ? -11.978 -8.222 15.814 1.00 90.88 196 PRO A C 1
ATOM 1438 O O . PRO A 1 196 ? -12.832 -8.731 16.545 1.00 90.88 196 PRO A O 1
ATOM 1441 N N . GLN A 1 197 ? -10.927 -8.915 15.373 1.00 91.81 197 GLN A N 1
ATOM 1442 C CA . GLN A 1 197 ? -10.744 -10.361 15.533 1.00 91.81 197 GLN A CA 1
ATOM 1443 C C . GLN A 1 197 ? -9.963 -10.721 16.800 1.00 91.81 197 GLN A C 1
ATOM 1445 O O . GLN A 1 197 ? -10.034 -11.864 17.247 1.00 91.81 197 GLN A O 1
ATOM 1450 N N . VAL A 1 198 ? -9.258 -9.762 17.406 1.00 93.38 198 VAL A N 1
ATOM 1451 C CA . VAL A 1 198 ? -8.379 -10.000 18.560 1.00 93.38 198 VAL A CA 1
ATOM 1452 C C . VAL A 1 198 ? -8.914 -9.407 19.868 1.00 93.38 198 VAL A C 1
ATOM 1454 O O . VAL A 1 198 ? -9.630 -8.397 19.896 1.00 93.38 198 VAL A O 1
ATOM 1457 N N . ASP A 1 199 ? -8.527 -10.029 20.983 1.00 91.88 199 ASP A N 1
ATOM 1458 C CA . ASP A 1 199 ? -8.951 -9.621 22.329 1.00 91.88 199 ASP A CA 1
ATOM 1459 C C . ASP A 1 199 ? -8.307 -8.321 22.803 1.00 91.88 199 ASP A C 1
ATOM 1461 O O . ASP A 1 199 ? -8.975 -7.487 23.412 1.00 91.88 199 ASP A O 1
ATOM 1465 N N . GLU A 1 200 ? -7.046 -8.097 22.441 1.00 94.50 200 GLU A N 1
ATOM 1466 C CA . GLU A 1 200 ? -6.284 -6.924 22.849 1.00 94.50 200 GLU A CA 1
ATOM 1467 C C . GLU A 1 200 ? -5.839 -6.111 21.638 1.00 94.50 200 GLU A C 1
ATOM 1469 O O . GLU A 1 200 ? -5.333 -6.649 20.654 1.00 94.50 200 GLU A O 1
ATOM 1474 N N . ARG A 1 201 ? -5.974 -4.783 21.707 1.00 94.25 201 ARG A N 1
ATOM 1475 C CA . ARG A 1 201 ? -5.586 -3.894 20.594 1.00 94.25 201 ARG A CA 1
ATOM 1476 C C . ARG A 1 201 ? -4.088 -3.936 20.275 1.00 94.25 201 ARG A C 1
ATOM 1478 O O . ARG A 1 201 ? -3.697 -3.657 19.148 1.00 94.25 201 ARG A O 1
ATOM 1485 N N . TRP A 1 202 ? -3.251 -4.286 21.252 1.00 96.31 202 TRP A N 1
ATOM 1486 C CA . TRP A 1 202 ? -1.819 -4.434 21.017 1.00 96.31 202 TRP A CA 1
ATOM 1487 C C . TRP A 1 202 ? -1.508 -5.716 20.233 1.00 96.31 202 TRP A C 1
ATOM 1489 O O . TRP A 1 202 ? -0.577 -5.697 19.438 1.00 96.31 202 TRP A O 1
ATOM 1499 N N . HIS A 1 203 ? -2.328 -6.777 20.347 1.00 97.06 203 HIS A N 1
ATOM 1500 C CA . HIS A 1 203 ? -2.232 -7.927 19.440 1.00 97.06 203 HIS A CA 1
ATOM 1501 C C . HIS A 1 203 ? -2.486 -7.488 17.995 1.00 97.06 203 HIS A C 1
ATOM 1503 O O . HIS A 1 203 ? -1.744 -7.886 17.106 1.00 97.06 203 HIS A O 1
ATOM 1509 N N . ALA A 1 204 ? -3.488 -6.629 17.761 1.00 95.94 204 ALA A N 1
ATOM 1510 C CA . ALA A 1 204 ? -3.769 -6.107 16.423 1.00 95.94 204 ALA A CA 1
ATOM 1511 C C . ALA A 1 204 ? -2.584 -5.305 15.878 1.00 95.94 204 ALA A C 1
ATOM 1513 O O . ALA A 1 204 ? -2.212 -5.495 14.729 1.00 95.94 204 ALA A O 1
ATOM 1514 N N . ALA A 1 205 ? -1.975 -4.455 16.710 1.00 97.44 205 ALA A N 1
ATOM 1515 C CA . ALA A 1 205 ? -0.796 -3.679 16.338 1.00 97.44 205 ALA A CA 1
ATOM 1516 C C . ALA A 1 205 ? 0.405 -4.570 15.982 1.00 97.44 205 ALA A C 1
ATOM 1518 O O . ALA A 1 205 ? 1.018 -4.366 14.941 1.00 97.44 205 ALA A O 1
ATOM 1519 N N . VAL A 1 206 ? 0.705 -5.587 16.798 1.00 98.25 206 VAL A N 1
ATOM 1520 C CA . VAL A 1 206 ? 1.805 -6.528 16.526 1.00 98.25 206 VAL A CA 1
ATOM 1521 C C . VAL A 1 206 ? 1.549 -7.308 15.240 1.00 98.25 206 VAL A C 1
ATOM 1523 O O . VAL A 1 206 ? 2.411 -7.337 14.370 1.00 98.25 206 VAL A O 1
ATOM 1526 N N . VAL A 1 207 ? 0.354 -7.889 15.082 1.00 98.00 207 VAL A N 1
ATOM 1527 C CA . VAL A 1 207 ? -0.004 -8.640 13.869 1.00 98.00 207 VAL A CA 1
ATOM 1528 C C . VAL A 1 207 ? 0.050 -7.740 12.636 1.00 98.00 207 VAL A C 1
ATOM 1530 O O . VAL A 1 207 ? 0.571 -8.158 11.610 1.00 98.00 207 VAL A O 1
ATOM 1533 N N . ALA A 1 208 ? -0.436 -6.503 12.733 1.00 97.31 208 ALA A N 1
ATOM 1534 C CA . ALA A 1 208 ? -0.379 -5.527 11.652 1.00 97.31 208 ALA A CA 1
ATOM 1535 C C . ALA A 1 208 ? 1.054 -5.220 11.208 1.00 97.31 208 ALA A C 1
ATOM 1537 O O . ALA A 1 208 ? 1.352 -5.302 10.018 1.00 97.31 208 ALA A O 1
ATOM 1538 N N . THR A 1 209 ? 1.942 -4.920 12.160 1.00 98.50 209 THR A N 1
ATOM 1539 C CA . THR A 1 209 ? 3.363 -4.679 11.884 1.00 98.50 209 THR A CA 1
ATOM 1540 C C . THR A 1 209 ? 4.015 -5.912 11.265 1.00 98.50 209 THR A C 1
ATOM 1542 O O . THR A 1 209 ? 4.675 -5.798 10.239 1.00 98.50 209 THR A O 1
ATOM 1545 N N . THR A 1 210 ? 3.791 -7.106 11.823 1.00 98.06 210 THR A N 1
ATOM 1546 C CA . THR A 1 210 ? 4.371 -8.344 11.281 1.00 98.06 210 THR A CA 1
ATOM 1547 C C . THR A 1 210 ? 3.860 -8.659 9.877 1.00 98.06 210 THR A C 1
ATOM 1549 O O . THR A 1 210 ? 4.648 -9.078 9.033 1.00 98.06 210 THR A O 1
ATOM 1552 N N . LEU A 1 211 ? 2.569 -8.451 9.601 1.00 98.00 211 LEU A N 1
ATOM 1553 C CA . LEU A 1 211 ? 2.003 -8.657 8.268 1.00 98.00 211 LEU A CA 1
ATOM 1554 C C . LEU A 1 211 ? 2.592 -7.684 7.247 1.00 98.00 211 LEU A C 1
ATOM 1556 O O . LEU A 1 211 ? 2.912 -8.118 6.147 1.00 98.00 211 LEU A O 1
ATOM 1560 N N . ALA A 1 212 ? 2.771 -6.411 7.607 1.00 97.56 212 ALA A N 1
ATOM 1561 C CA . ALA A 1 212 ? 3.378 -5.427 6.715 1.00 97.56 212 ALA A CA 1
ATOM 1562 C C . ALA A 1 212 ? 4.853 -5.742 6.424 1.00 97.56 212 ALA A C 1
ATOM 1564 O O . ALA A 1 212 ? 5.224 -5.792 5.260 1.00 97.56 212 ALA A O 1
ATOM 1565 N N . ILE A 1 213 ? 5.656 -6.075 7.443 1.00 98.00 213 ILE A N 1
ATOM 1566 C CA . ILE A 1 213 ? 7.052 -6.519 7.250 1.00 98.00 213 ILE A CA 1
ATOM 1567 C C . ILE A 1 213 ? 7.113 -7.779 6.375 1.00 98.00 213 ILE A C 1
ATOM 1569 O O . ILE A 1 213 ? 7.981 -7.916 5.522 1.00 98.00 213 ILE A O 1
ATOM 1573 N N . SER A 1 214 ? 6.185 -8.719 6.574 1.00 97.81 214 SER A N 1
ATOM 1574 C CA . SER A 1 214 ? 6.143 -9.946 5.769 1.00 97.81 214 SER A CA 1
ATOM 1575 C C . SER A 1 214 ? 5.752 -9.663 4.319 1.00 97.81 214 SER A C 1
ATOM 1577 O O . SER A 1 214 ? 6.284 -10.298 3.415 1.00 97.81 214 SER A O 1
ATOM 1579 N N . ALA A 1 215 ? 4.814 -8.739 4.095 1.00 94.62 215 ALA A N 1
ATOM 1580 C CA . ALA A 1 215 ? 4.423 -8.307 2.759 1.00 94.62 215 ALA A CA 1
ATOM 1581 C C . ALA A 1 215 ? 5.588 -7.616 2.043 1.00 94.62 215 ALA A C 1
ATOM 1583 O O . ALA A 1 215 ? 5.810 -7.896 0.869 1.00 94.62 215 ALA A O 1
ATOM 1584 N N . GLU A 1 216 ? 6.364 -6.814 2.769 1.00 95.25 216 GLU A N 1
ATOM 1585 C CA . GLU A 1 216 ? 7.576 -6.199 2.241 1.00 95.25 216 GLU A CA 1
ATOM 1586 C C . GLU A 1 216 ? 8.627 -7.231 1.851 1.00 95.25 216 GLU A C 1
ATOM 1588 O O . GLU A 1 216 ? 9.130 -7.228 0.738 1.00 95.25 216 GLU A O 1
ATOM 1593 N N . ALA A 1 217 ? 8.907 -8.195 2.725 1.00 94.69 217 ALA A N 1
ATOM 1594 C CA . ALA A 1 217 ? 9.848 -9.255 2.389 1.00 94.69 217 ALA A CA 1
ATOM 1595 C C . ALA A 1 217 ? 9.415 -10.021 1.122 1.00 94.69 217 ALA A C 1
ATOM 1597 O O . ALA A 1 217 ? 10.253 -10.473 0.347 1.00 94.69 217 ALA A O 1
ATOM 1598 N N . VAL A 1 218 ? 8.105 -10.173 0.895 1.00 94.75 218 VAL A N 1
ATOM 1599 C CA . VAL A 1 218 ? 7.582 -10.740 -0.356 1.00 94.75 218 VAL A CA 1
ATOM 1600 C C . VAL A 1 218 ? 7.815 -9.796 -1.539 1.00 94.75 218 VAL A C 1
ATOM 1602 O O . VAL A 1 218 ? 8.126 -10.295 -2.619 1.00 94.75 218 VAL A O 1
ATOM 1605 N N . TRP A 1 219 ? 7.691 -8.480 -1.356 1.00 92.06 219 TRP A N 1
ATOM 1606 C CA . TRP A 1 219 ? 8.016 -7.475 -2.371 1.00 92.06 219 TRP A CA 1
ATOM 1607 C C . TRP A 1 219 ? 9.478 -7.569 -2.818 1.00 92.06 219 TRP A C 1
ATOM 1609 O O . TRP A 1 219 ? 9.720 -7.858 -3.989 1.00 92.06 219 TRP A O 1
ATOM 1619 N N . GLU A 1 220 ? 10.423 -7.529 -1.880 1.00 92.56 220 GLU A N 1
ATOM 1620 C CA . GLU A 1 220 ? 11.860 -7.710 -2.140 1.00 92.56 220 GLU A CA 1
ATOM 1621 C C . GLU A 1 220 ? 12.169 -9.016 -2.888 1.00 92.56 220 GLU A C 1
ATOM 1623 O O . GLU A 1 220 ? 12.950 -9.074 -3.842 1.00 92.56 220 GLU A O 1
ATOM 1628 N N . ILE A 1 221 ? 11.504 -10.111 -2.503 1.00 92.94 221 ILE A N 1
ATOM 1629 C CA . ILE A 1 221 ? 11.647 -11.400 -3.194 1.00 92.94 221 ILE A CA 1
ATOM 1630 C C . ILE A 1 221 ? 11.142 -11.313 -4.643 1.00 92.94 221 ILE A C 1
ATOM 1632 O O . ILE A 1 221 ? 11.730 -11.939 -5.534 1.00 92.94 221 ILE A O 1
ATOM 1636 N N . MET A 1 222 ? 10.056 -10.578 -4.898 1.00 90.06 222 MET A N 1
ATOM 1637 C CA . MET A 1 222 ? 9.537 -10.371 -6.251 1.00 90.06 222 MET A CA 1
ATOM 1638 C C . MET A 1 222 ? 10.485 -9.519 -7.091 1.00 90.06 222 MET A C 1
ATOM 1640 O O . MET A 1 222 ? 10.704 -9.864 -8.254 1.00 90.06 222 MET A O 1
ATOM 1644 N N . GLU A 1 223 ? 11.081 -8.472 -6.529 1.00 88.50 223 GLU A N 1
ATOM 1645 C CA . GLU A 1 223 ? 12.049 -7.625 -7.230 1.00 88.50 223 GLU A CA 1
ATOM 1646 C C . GLU A 1 223 ? 13.332 -8.382 -7.564 1.00 88.50 223 GLU A C 1
ATOM 1648 O O . GLU A 1 223 ? 13.752 -8.425 -8.726 1.00 88.50 223 GLU A O 1
ATOM 1653 N N . TYR A 1 224 ? 13.873 -9.125 -6.596 1.00 90.50 224 TYR A N 1
ATOM 1654 C CA . TYR A 1 224 ? 14.969 -10.057 -6.840 1.00 90.50 224 TYR A CA 1
ATOM 1655 C C . TYR A 1 224 ? 14.615 -11.073 -7.937 1.00 90.50 224 TYR A C 1
ATOM 1657 O O . TYR A 1 224 ? 15.415 -11.343 -8.840 1.00 90.50 224 TYR A O 1
ATOM 1665 N N . GLY A 1 225 ? 13.400 -11.629 -7.904 1.00 90.38 225 GLY A N 1
ATOM 1666 C CA . GLY A 1 225 ? 12.891 -12.523 -8.941 1.00 90.38 225 GLY A CA 1
ATOM 1667 C C . GLY A 1 225 ? 12.832 -11.859 -10.321 1.00 90.38 225 GLY A C 1
ATOM 1668 O O . GLY A 1 225 ? 13.278 -12.450 -11.306 1.00 90.38 225 GLY A O 1
ATOM 1669 N N . ALA A 1 226 ? 12.335 -10.623 -10.403 1.00 87.69 226 ALA A N 1
ATOM 1670 C CA . ALA A 1 226 ? 12.278 -9.842 -11.634 1.00 87.69 226 ALA A CA 1
ATOM 1671 C C . ALA A 1 226 ? 13.680 -9.569 -12.192 1.00 87.69 226 ALA A C 1
ATOM 1673 O O . ALA A 1 226 ? 13.915 -9.772 -13.387 1.00 87.69 226 ALA A O 1
ATOM 1674 N N . MET A 1 227 ? 14.638 -9.224 -11.330 1.00 88.62 227 MET A N 1
ATOM 1675 C CA . MET A 1 227 ? 16.041 -9.072 -11.710 1.00 88.62 227 MET A CA 1
ATOM 1676 C C . MET A 1 227 ? 16.618 -10.365 -12.283 1.00 88.62 227 MET A C 1
ATOM 1678 O O . MET A 1 227 ? 17.276 -10.349 -13.326 1.00 88.62 227 MET A O 1
ATOM 1682 N N . ARG A 1 228 ? 16.327 -11.513 -11.661 1.00 89.44 228 ARG A N 1
ATOM 1683 C CA . ARG A 1 228 ? 16.738 -12.825 -12.186 1.00 89.44 228 ARG A CA 1
ATOM 1684 C C . ARG A 1 228 ? 16.112 -13.162 -13.538 1.00 89.44 228 ARG A C 1
ATOM 1686 O O . ARG A 1 228 ? 16.691 -13.956 -14.276 1.00 89.44 228 ARG A O 1
ATOM 1693 N N . MET A 1 229 ? 14.979 -12.554 -13.876 1.00 87.06 229 MET A N 1
ATOM 1694 C CA . MET A 1 229 ? 14.321 -12.676 -15.180 1.00 87.06 229 MET A CA 1
ATOM 1695 C C . MET A 1 229 ? 14.766 -11.608 -16.198 1.00 87.06 229 MET A C 1
ATOM 1697 O O . MET A 1 229 ? 14.240 -11.587 -17.310 1.00 87.06 229 MET A O 1
ATOM 1701 N N . GLY A 1 230 ? 15.746 -10.759 -15.860 1.00 84.06 230 GLY A N 1
ATOM 1702 C CA . GLY A 1 230 ? 16.361 -9.787 -16.775 1.00 84.06 230 GLY A CA 1
ATOM 1703 C C . GLY A 1 230 ? 15.930 -8.329 -16.581 1.00 84.06 230 GLY A C 1
ATOM 1704 O O . GLY A 1 230 ? 16.245 -7.484 -17.419 1.00 84.06 230 GLY A O 1
ATOM 1705 N N . ALA A 1 231 ? 15.202 -8.008 -15.508 1.00 84.38 231 ALA A N 1
ATOM 1706 C CA . ALA A 1 231 ? 14.852 -6.631 -15.161 1.00 84.38 231 ALA A CA 1
ATOM 1707 C C . ALA A 1 231 ? 16.017 -5.951 -14.408 1.00 84.38 231 ALA A C 1
ATOM 1709 O O . ALA A 1 231 ? 16.208 -6.175 -13.220 1.00 84.38 231 ALA A O 1
ATOM 1710 N N . HIS A 1 232 ? 16.830 -5.155 -15.106 1.00 82.88 232 HIS A N 1
ATOM 1711 C CA . HIS A 1 232 ? 18.059 -4.558 -14.548 1.00 82.88 232 HIS A CA 1
ATOM 1712 C C . HIS A 1 232 ? 17.970 -3.051 -14.264 1.00 82.88 232 HIS A C 1
ATOM 1714 O O . HIS A 1 232 ? 18.994 -2.423 -14.045 1.00 82.88 232 HIS A O 1
ATOM 1720 N N . GLY A 1 233 ? 16.776 -2.462 -14.324 1.00 76.12 233 GLY A N 1
ATOM 1721 C CA . GLY A 1 233 ? 16.572 -1.013 -14.187 1.00 76.12 233 GLY A CA 1
ATOM 1722 C C . GLY A 1 233 ? 16.082 -0.573 -12.809 1.00 76.12 233 GLY A C 1
ATOM 1723 O O . GLY A 1 233 ? 15.601 0.547 -12.694 1.00 76.12 233 GLY A O 1
ATOM 1724 N N . MET A 1 234 ? 16.122 -1.468 -11.820 1.00 76.12 234 MET A N 1
ATOM 1725 C CA . MET A 1 234 ? 15.682 -1.220 -10.439 1.00 76.12 234 MET A CA 1
ATOM 1726 C C . MET A 1 234 ? 16.868 -0.982 -9.490 1.00 76.12 234 MET A C 1
ATOM 1728 O O . MET A 1 234 ? 16.660 -0.967 -8.298 1.00 76.12 234 MET A O 1
ATOM 1732 N N . ASP A 1 235 ? 18.107 -0.910 -9.997 1.00 77.12 235 ASP A N 1
ATOM 1733 C CA . ASP A 1 235 ? 19.348 -0.682 -9.225 1.00 77.12 235 ASP A CA 1
ATOM 1734 C C . ASP A 1 235 ? 19.583 -1.545 -7.961 1.00 77.12 235 ASP A C 1
ATOM 1736 O O . ASP A 1 235 ? 20.517 -1.296 -7.201 1.00 77.12 235 ASP A O 1
ATOM 1740 N N . LEU A 1 236 ? 18.855 -2.663 -7.857 1.00 82.88 236 LEU A N 1
ATOM 1741 C CA . LEU A 1 236 ? 18.936 -3.675 -6.803 1.00 82.88 236 LEU A CA 1
ATOM 1742 C C . LEU A 1 236 ? 20.374 -4.024 -6.411 1.00 82.88 236 LEU A C 1
ATOM 1744 O O . LEU A 1 236 ? 21.087 -4.785 -7.085 1.00 82.88 236 LEU A O 1
ATOM 1748 N N . SER A 1 237 ? 20.773 -3.505 -5.258 1.00 87.50 237 SER A N 1
ATOM 1749 C CA . SER A 1 237 ? 22.047 -3.786 -4.611 1.00 87.50 237 SER A CA 1
ATOM 1750 C C . SER A 1 237 ? 21.820 -4.363 -3.216 1.00 87.50 237 SER A C 1
ATOM 1752 O O . SER A 1 237 ? 20.726 -4.324 -2.670 1.00 87.50 237 SER A O 1
ATOM 1754 N N . TYR A 1 238 ? 22.863 -4.930 -2.605 1.00 88.75 238 TYR A N 1
ATOM 1755 C CA . TYR A 1 238 ? 22.725 -5.414 -1.229 1.00 88.75 238 TYR A CA 1
ATOM 1756 C C . TYR A 1 238 ? 22.408 -4.278 -0.245 1.00 88.75 238 TYR A C 1
ATOM 1758 O O . TYR A 1 238 ? 21.672 -4.507 0.705 1.00 88.75 238 TYR A O 1
ATOM 1766 N N . SER A 1 239 ? 23.001 -3.093 -0.428 1.00 90.25 239 SER A N 1
ATOM 1767 C CA . SER A 1 239 ? 22.740 -1.943 0.448 1.00 90.25 239 SER A CA 1
ATOM 1768 C C . SER A 1 239 ? 21.312 -1.443 0.296 1.00 90.25 239 SER A C 1
ATOM 1770 O O . SER A 1 239 ? 20.646 -1.293 1.307 1.00 90.25 239 SER A O 1
ATOM 1772 N N . ASP A 1 240 ? 20.865 -1.308 -0.947 1.00 88.56 240 ASP A N 1
ATOM 1773 C CA . ASP A 1 240 ? 19.522 -0.883 -1.359 1.00 88.56 240 ASP A CA 1
ATOM 1774 C C . ASP A 1 240 ? 18.441 -1.767 -0.718 1.00 88.56 240 ASP A C 1
ATOM 1776 O O . ASP A 1 240 ? 17.784 -1.345 0.225 1.00 88.56 240 ASP A O 1
ATOM 1780 N N . THR A 1 241 ? 18.457 -3.076 -0.995 1.00 91.62 241 THR A N 1
ATOM 1781 C CA . THR A 1 241 ? 17.544 -4.039 -0.351 1.00 91.62 241 THR A CA 1
ATOM 1782 C C . THR A 1 241 ? 17.594 -4.016 1.188 1.00 91.62 241 THR A C 1
ATOM 1784 O O . THR A 1 241 ? 16.617 -4.347 1.863 1.00 91.62 241 THR A O 1
ATOM 1787 N N . MET A 1 242 ? 18.745 -3.714 1.803 1.00 93.81 242 MET A N 1
ATOM 1788 C CA . MET A 1 242 ? 18.811 -3.597 3.267 1.00 93.81 242 MET A CA 1
ATOM 1789 C C . MET A 1 242 ? 18.191 -2.294 3.772 1.00 93.81 242 MET A C 1
ATOM 1791 O O . MET A 1 242 ? 17.569 -2.319 4.835 1.00 93.81 242 MET A O 1
ATOM 1795 N N . GLU A 1 243 ? 18.370 -1.192 3.050 1.00 92.56 243 GLU A N 1
ATOM 1796 C CA . GLU A 1 243 ? 17.751 0.104 3.327 1.00 92.56 243 GLU A CA 1
ATOM 1797 C C . GLU A 1 243 ? 16.225 -0.012 3.191 1.00 92.56 243 GLU A C 1
ATOM 1799 O O . GLU A 1 243 ? 15.528 0.259 4.174 1.00 92.56 243 GLU A O 1
ATOM 1804 N N . ASP A 1 244 ? 15.723 -0.633 2.119 1.00 92.81 244 ASP A N 1
ATOM 1805 C CA . ASP A 1 244 ? 14.291 -0.898 1.910 1.00 92.81 244 ASP A CA 1
ATOM 1806 C C . ASP A 1 244 ? 13.675 -1.697 3.054 1.00 92.81 244 ASP A C 1
ATOM 1808 O O . ASP A 1 244 ? 12.633 -1.333 3.608 1.00 92.81 244 ASP A O 1
ATOM 1812 N N . ILE A 1 245 ? 14.339 -2.774 3.488 1.00 95.12 245 ILE A N 1
ATOM 1813 C CA . ILE A 1 245 ? 13.868 -3.591 4.613 1.00 95.12 245 ILE A CA 1
ATOM 1814 C C . ILE A 1 245 ? 13.864 -2.787 5.918 1.00 95.12 245 ILE A C 1
ATOM 1816 O O . ILE A 1 245 ? 12.947 -2.954 6.737 1.00 95.12 245 ILE A O 1
ATOM 1820 N N . ILE A 1 246 ? 14.874 -1.946 6.159 1.00 96.25 246 ILE A N 1
ATOM 1821 C CA . ILE A 1 246 ? 14.958 -1.113 7.365 1.00 96.25 246 ILE A CA 1
ATOM 1822 C C . ILE A 1 246 ? 13.821 -0.092 7.370 1.00 96.25 246 ILE A C 1
ATOM 1824 O O . ILE A 1 246 ? 13.057 -0.044 8.343 1.00 96.25 246 ILE A O 1
ATOM 1828 N N . ASP A 1 247 ? 13.670 0.675 6.297 1.00 96.56 247 ASP A N 1
ATOM 1829 C CA . ASP A 1 247 ? 12.676 1.739 6.201 1.00 96.56 247 ASP A CA 1
ATOM 1830 C C . ASP A 1 247 ? 11.259 1.190 6.193 1.00 96.56 247 ASP A C 1
ATOM 1832 O O . ASP A 1 247 ? 10.385 1.682 6.916 1.00 96.56 247 ASP A O 1
ATOM 1836 N N . SER A 1 248 ? 11.050 0.065 5.526 1.00 96.81 248 SER A N 1
ATOM 1837 C CA . SER A 1 248 ? 9.791 -0.663 5.573 1.00 96.81 248 SER A CA 1
ATOM 1838 C C . SER A 1 248 ? 9.460 -1.217 6.954 1.00 96.81 248 SER A C 1
ATOM 1840 O O . SER A 1 248 ? 8.307 -1.209 7.396 1.00 96.81 248 SER A O 1
ATOM 1842 N N . THR A 1 249 ? 10.468 -1.676 7.697 1.00 98.31 249 THR A N 1
ATOM 1843 C CA . THR A 1 249 ? 10.278 -2.105 9.087 1.00 98.31 249 THR A CA 1
ATOM 1844 C C . THR A 1 249 ? 9.874 -0.925 9.967 1.00 98.31 249 THR A C 1
ATOM 1846 O O . THR A 1 249 ? 8.944 -1.044 10.773 1.00 98.31 249 THR A O 1
ATOM 1849 N N . LEU A 1 250 ? 10.527 0.229 9.808 1.00 98.31 250 LEU A N 1
ATOM 1850 C CA . LEU A 1 250 ? 10.186 1.452 10.534 1.00 98.31 250 LEU A CA 1
ATOM 1851 C C . LEU A 1 250 ? 8.774 1.940 10.184 1.00 98.31 250 LEU A C 1
ATOM 1853 O O . LEU A 1 250 ? 7.989 2.245 11.090 1.00 98.31 250 LEU A O 1
ATOM 1857 N N . GLY A 1 251 ? 8.416 1.936 8.902 1.00 98.12 251 GLY A N 1
ATOM 1858 C CA . GLY A 1 251 ? 7.077 2.257 8.421 1.00 98.12 251 GLY A CA 1
ATOM 1859 C C . GLY A 1 251 ? 6.026 1.333 9.031 1.00 98.12 251 GLY A C 1
ATOM 1860 O O . GLY A 1 251 ? 5.068 1.788 9.666 1.00 98.12 251 GLY A O 1
ATOM 1861 N N . ALA A 1 252 ? 6.245 0.019 8.966 1.00 98.44 252 ALA A N 1
ATOM 1862 C CA . ALA A 1 252 ? 5.364 -0.981 9.564 1.00 98.44 252 ALA A CA 1
ATOM 1863 C C . ALA A 1 252 ? 5.189 -0.812 11.087 1.00 98.44 252 ALA A C 1
ATOM 1865 O O . ALA A 1 252 ? 4.092 -1.038 11.620 1.00 98.44 252 ALA A O 1
ATOM 1866 N N . ILE A 1 253 ? 6.235 -0.395 11.811 1.00 98.56 253 ILE A N 1
ATOM 1867 C CA . ILE A 1 253 ? 6.139 -0.046 13.238 1.00 98.56 253 ILE A CA 1
ATOM 1868 C C . ILE A 1 253 ? 5.227 1.169 13.421 1.00 98.56 253 ILE A C 1
ATOM 1870 O O . ILE A 1 253 ? 4.328 1.133 14.264 1.00 98.56 253 ILE A O 1
ATOM 1874 N N . VAL A 1 254 ? 5.400 2.224 12.622 1.00 98.38 254 VAL A N 1
ATOM 1875 C CA . VAL A 1 254 ? 4.549 3.424 12.678 1.00 98.38 254 VAL A CA 1
ATOM 1876 C C . VAL A 1 254 ? 3.084 3.084 12.394 1.00 98.38 254 VAL A C 1
ATOM 1878 O O . VAL A 1 254 ? 2.204 3.523 13.139 1.00 98.38 254 VAL A O 1
ATOM 1881 N N . GLY A 1 255 ? 2.792 2.245 11.399 1.00 97.12 255 GLY A N 1
ATOM 1882 C CA . GLY A 1 255 ? 1.426 1.784 11.126 1.00 97.12 255 GLY A CA 1
ATOM 1883 C C . GLY A 1 255 ? 0.836 0.897 12.237 1.00 97.12 255 GLY A C 1
ATOM 1884 O O . GLY A 1 255 ? -0.354 0.992 12.568 1.00 97.12 255 GLY A O 1
ATOM 1885 N N . GLY A 1 256 ? 1.666 0.087 12.898 1.00 97.56 256 GLY A N 1
ATOM 1886 C CA . GLY A 1 256 ? 1.283 -0.651 14.107 1.00 97.56 256 GLY A CA 1
ATOM 1887 C C . GLY A 1 256 ? 0.962 0.274 15.284 1.00 97.56 256 GLY A C 1
ATOM 1888 O O . GLY A 1 256 ? -0.063 0.110 15.952 1.00 97.56 256 GLY A O 1
ATOM 1889 N N . LEU A 1 257 ? 1.781 1.303 15.511 1.00 97.81 257 LEU A N 1
ATOM 1890 C CA . LEU A 1 257 ? 1.526 2.334 16.521 1.00 97.81 257 LEU A CA 1
ATOM 1891 C C . LEU A 1 257 ? 0.251 3.119 16.208 1.00 97.81 257 LEU A C 1
ATOM 1893 O O . LEU A 1 257 ? -0.562 3.349 17.106 1.00 97.81 257 LEU A O 1
ATOM 1897 N N . PHE A 1 258 ? 0.024 3.470 14.942 1.00 95.38 258 PHE A N 1
ATOM 1898 C CA . PHE A 1 258 ? -1.232 4.064 14.491 1.00 95.38 258 PHE A CA 1
ATOM 1899 C C . PHE A 1 258 ? -2.421 3.176 14.874 1.00 95.38 258 PHE A C 1
ATOM 1901 O O . PHE A 1 258 ? -3.364 3.650 15.509 1.00 95.38 258 PHE A O 1
ATOM 1908 N N . THR A 1 259 ? -2.343 1.875 14.594 1.00 94.56 259 THR A N 1
ATOM 1909 C CA . THR A 1 259 ? -3.369 0.896 14.984 1.00 94.56 259 THR A CA 1
ATOM 1910 C C . THR A 1 259 ? -3.598 0.895 16.496 1.00 94.56 259 THR A C 1
ATOM 1912 O O . THR A 1 259 ? -4.737 1.009 16.958 1.00 94.56 259 THR A O 1
ATOM 1915 N N . LEU A 1 260 ? -2.524 0.839 17.286 1.00 94.94 260 LEU A N 1
ATOM 1916 C CA . LEU A 1 260 ? -2.586 0.839 18.748 1.00 94.94 260 LEU A CA 1
ATOM 1917 C C . LEU A 1 260 ? -3.277 2.093 19.311 1.00 94.94 260 LEU A C 1
ATOM 1919 O O . LEU A 1 260 ? -4.018 2.011 20.298 1.00 94.94 260 LEU A O 1
ATOM 1923 N N . MET A 1 261 ? -3.025 3.249 18.696 1.00 93.31 261 MET A N 1
ATOM 1924 C CA . MET A 1 261 ? -3.575 4.535 19.118 1.00 93.31 261 MET A CA 1
ATOM 1925 C C . MET A 1 261 ? -5.014 4.745 18.650 1.00 93.31 261 MET A C 1
ATOM 1927 O O . MET A 1 261 ? -5.808 5.335 19.385 1.00 93.31 261 MET A O 1
ATOM 1931 N N . ARG A 1 262 ? -5.360 4.284 17.443 1.00 90.31 262 ARG A N 1
ATOM 1932 C CA . ARG A 1 262 ? -6.608 4.673 16.776 1.00 90.31 262 ARG A CA 1
ATOM 1933 C C . ARG A 1 262 ? -7.761 3.708 16.976 1.00 90.31 262 ARG A C 1
ATOM 1935 O O . ARG A 1 262 ? -8.919 4.117 16.888 1.00 90.31 262 ARG A O 1
ATOM 1942 N N . VAL A 1 263 ? -7.456 2.453 17.274 1.00 89.50 263 VAL A N 1
ATOM 1943 C CA . VAL A 1 263 ? -8.462 1.421 17.493 1.00 89.50 263 VAL A CA 1
ATOM 1944 C C . VAL A 1 263 ? -8.979 1.461 18.950 1.00 89.50 263 VAL A C 1
ATOM 1946 O O . VAL A 1 263 ? -8.182 1.607 19.886 1.00 89.50 263 VAL A O 1
ATOM 1949 N N . PRO A 1 264 ? -10.302 1.293 19.186 1.00 89.31 264 PRO A N 1
ATOM 1950 C CA . PRO A 1 264 ? -10.882 1.250 20.529 1.00 89.31 264 PRO A CA 1
ATOM 1951 C C . PRO A 1 264 ? -10.228 0.231 21.476 1.00 89.31 264 PRO A C 1
ATOM 1953 O O . PRO A 1 264 ? -9.835 -0.868 21.077 1.00 89.31 264 PRO A O 1
ATOM 1956 N N . ARG A 1 265 ? -10.167 0.577 22.770 1.00 88.50 265 ARG A N 1
ATOM 1957 C CA . ARG A 1 265 ? -9.634 -0.303 23.829 1.00 88.50 265 ARG A CA 1
ATOM 1958 C C . ARG A 1 265 ? -10.526 -1.516 24.097 1.00 88.50 265 ARG A C 1
ATOM 1960 O O . ARG A 1 265 ? -10.003 -2.611 24.274 1.00 88.50 265 ARG A O 1
ATOM 1967 N N . SER A 1 266 ? -11.845 -1.338 24.084 1.00 90.06 266 SER A N 1
ATOM 1968 C CA . SER A 1 266 ? -12.812 -2.420 24.301 1.00 90.06 266 SER A CA 1
ATOM 1969 C C . SER A 1 266 ? -12.976 -3.286 23.052 1.00 90.06 266 SER A C 1
ATOM 1971 O O . SER A 1 266 ? -13.131 -2.767 21.945 1.00 90.06 266 SER A O 1
ATOM 1973 N N . ARG A 1 267 ? -12.993 -4.613 23.229 1.00 88.06 267 ARG A N 1
ATOM 1974 C CA . ARG A 1 267 ? -13.273 -5.570 22.148 1.00 88.06 267 ARG A CA 1
ATOM 1975 C C . ARG A 1 267 ? -14.673 -5.387 21.567 1.00 88.06 267 ARG A C 1
ATOM 1977 O O . ARG A 1 267 ? -14.835 -5.449 20.353 1.00 88.06 267 ARG A O 1
ATOM 1984 N N . GLU A 1 268 ? -15.662 -5.123 22.414 1.00 88.69 268 GLU A N 1
ATOM 1985 C CA . GLU A 1 268 ? -17.050 -4.919 21.985 1.00 88.69 268 GLU A CA 1
ATOM 1986 C C . GLU A 1 268 ? -17.186 -3.655 21.128 1.00 88.69 268 GLU A C 1
ATOM 1988 O O . GLU A 1 268 ? -17.843 -3.678 20.087 1.00 88.69 268 GLU A O 1
ATOM 1993 N N . ASP A 1 269 ? -16.468 -2.584 21.482 1.00 87.75 269 ASP A N 1
ATOM 1994 C CA . ASP A 1 269 ? -16.400 -1.386 20.642 1.00 87.75 269 ASP A CA 1
ATOM 1995 C C . ASP A 1 269 ? -15.735 -1.688 19.298 1.00 87.75 269 ASP A C 1
ATOM 1997 O O . ASP A 1 269 ? -16.255 -1.282 18.264 1.00 87.75 269 ASP A O 1
ATOM 2001 N N . ARG A 1 270 ? -14.625 -2.441 19.279 1.00 89.50 270 ARG A N 1
ATOM 2002 C CA . ARG A 1 270 ? -13.960 -2.831 18.022 1.00 89.50 270 ARG A CA 1
ATOM 2003 C C . ARG A 1 270 ? -14.852 -3.682 17.124 1.00 89.50 270 ARG A C 1
ATOM 2005 O O . ARG A 1 270 ? -14.853 -3.466 15.918 1.00 89.50 270 ARG A O 1
ATOM 2012 N N . LYS A 1 271 ? -15.628 -4.615 17.684 1.00 86.81 271 LYS A N 1
ATOM 2013 C CA . LYS A 1 271 ? -16.588 -5.426 16.917 1.00 86.81 271 LYS A CA 1
ATOM 2014 C C . LYS A 1 271 ? -17.737 -4.587 16.371 1.00 86.81 271 LYS A C 1
ATOM 2016 O O . LYS A 1 271 ? -18.078 -4.735 15.203 1.00 86.81 271 LYS A O 1
ATOM 2021 N N . ARG A 1 272 ? -18.304 -3.694 17.192 1.00 84.88 272 ARG A N 1
ATOM 2022 C CA . ARG A 1 272 ? -19.403 -2.805 16.781 1.00 84.88 272 ARG A CA 1
ATOM 2023 C C . ARG A 1 272 ? -18.967 -1.860 15.668 1.00 84.88 272 ARG A C 1
ATOM 2025 O O . ARG A 1 272 ? -19.688 -1.647 14.702 1.00 84.88 272 ARG A O 1
ATOM 2032 N N . VAL A 1 273 ? -17.793 -1.264 15.839 1.00 78.56 273 V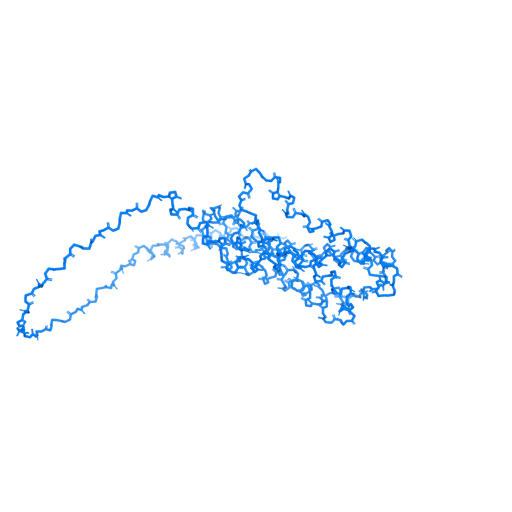AL A N 1
ATOM 2033 C CA . VAL A 1 273 ? -17.231 -0.274 14.922 1.00 78.56 273 VAL A CA 1
ATOM 2034 C C . VAL A 1 273 ? -16.675 -0.940 13.655 1.00 78.56 273 VAL A C 1
ATOM 2036 O O . VAL A 1 273 ? -16.742 -0.372 12.562 1.00 78.56 273 VAL A O 1
ATOM 2039 N N . GLY A 1 274 ? -16.149 -2.156 13.794 1.00 82.12 274 GLY A N 1
ATOM 2040 C CA . GLY A 1 274 ? -15.542 -2.926 12.722 1.00 82.12 274 GLY A CA 1
ATOM 2041 C C . GLY A 1 274 ? -14.278 -2.276 12.158 1.00 82.12 274 GLY A C 1
ATOM 2042 O O . GLY A 1 274 ? -13.702 -1.339 12.712 1.00 82.12 274 GLY A O 1
ATOM 2043 N N . TRP A 1 275 ? -13.865 -2.771 10.999 1.00 77.56 275 TRP A N 1
ATOM 2044 C CA . TRP A 1 275 ? -12.666 -2.327 10.285 1.00 77.56 275 TRP A CA 1
ATOM 2045 C C . TRP A 1 275 ? -12.828 -0.966 9.580 1.00 77.56 275 TRP A C 1
ATOM 2047 O O . TRP A 1 275 ? -11.858 -0.406 9.078 1.00 77.56 275 TRP A O 1
ATOM 2057 N N . ARG A 1 276 ? -14.046 -0.408 9.538 1.00 72.44 276 ARG A N 1
ATOM 2058 C CA . ARG A 1 276 ? -14.389 0.785 8.740 1.00 72.44 276 ARG A CA 1
ATOM 2059 C C . ARG A 1 276 ? -13.975 2.109 9.395 1.00 72.44 276 ARG A C 1
ATOM 2061 O O . ARG A 1 276 ? -13.632 3.057 8.705 1.00 72.44 276 ARG A O 1
ATOM 2068 N N . SER A 1 277 ? -14.008 2.203 10.722 1.00 70.06 277 SER A N 1
ATOM 2069 C CA . SER A 1 277 ? -13.748 3.471 11.428 1.00 70.06 277 SER A CA 1
ATOM 2070 C C . SER A 1 277 ? -12.276 3.869 11.552 1.00 70.06 277 SER A C 1
ATOM 2072 O O . SER A 1 277 ? -11.994 5.058 11.392 1.00 70.06 277 SER A O 1
ATOM 2074 N N . PRO A 1 278 ? -11.318 2.946 11.795 1.00 66.19 278 PRO A N 1
ATOM 2075 C CA . PRO A 1 278 ? -9.916 3.334 11.961 1.00 66.19 278 PRO A CA 1
ATOM 2076 C C . PRO A 1 278 ? -9.334 4.044 10.733 1.00 66.19 278 PRO A C 1
ATOM 2078 O O . PRO A 1 278 ? -8.472 4.903 10.884 1.00 66.19 278 PRO A O 1
ATOM 2081 N N . LEU A 1 279 ? -9.842 3.719 9.539 1.00 71.88 279 LEU A N 1
ATOM 2082 C CA . LEU A 1 279 ? -9.406 4.285 8.258 1.00 71.88 279 LEU A CA 1
ATOM 2083 C C . LEU A 1 279 ? -10.333 5.397 7.736 1.00 71.88 279 LEU A C 1
ATOM 2085 O O . LEU A 1 279 ? -10.051 5.995 6.703 1.00 71.88 279 LEU A O 1
ATOM 2089 N N . GLY A 1 280 ? -11.420 5.701 8.450 1.00 62.88 280 GLY A N 1
ATOM 2090 C CA . GLY A 1 280 ? -12.455 6.636 8.015 1.00 62.88 280 GLY A CA 1
ATOM 2091 C C . GLY A 1 280 ? -13.558 5.985 7.168 1.00 62.88 280 GLY A C 1
ATOM 2092 O O . GLY A 1 280 ? -13.302 5.148 6.299 1.00 62.88 280 GLY A O 1
ATOM 2093 N N . ALA A 1 281 ? -14.803 6.398 7.435 1.00 49.84 281 ALA A N 1
ATOM 2094 C CA . ALA A 1 281 ? -16.002 5.994 6.693 1.00 49.84 281 ALA A CA 1
ATOM 2095 C C . ALA A 1 281 ? -16.209 6.782 5.390 1.00 49.84 281 ALA A C 1
ATOM 2097 O O . ALA A 1 281 ? -15.600 7.859 5.196 1.00 49.84 281 ALA A O 1
#

Radius of gyration: 29.74 Å; chains: 1; bounding box: 72×79×79 Å

Foldseek 3Di:
DDDDPPPPVVVVVVVVVVVVVVVVVVVVVPDDDDDDDDDDDDDDDDDDDDDDDDDDDPPPPPPDDVVRVVVVVVVVCVVDPVNVVLVVLLVVLLVLLLVLLVVCCVCCVPPLNALVVSNVLSVVSVVQLCPQVVVLVPDPCSDDRLSLLSSLSSVLSSCVSVCSSVVVVVDPVVLLVSLLQNLLSQLLLQLLQCLLVDQFLLVSLVRSLVVSLVVQVVVLVVSVVSVVVPRPPNVDDPVSSVSSSVSSSNSSNNSSVLSSPQADGGSVSCNVVGSRPSSHD

Sequence (281 aa):
MPPVRRGLNDRVQLKALEAANQRASQQLRVAPSQAQATRPEATEPEATEPEPTEPGPLEAAEPEAPEVAASRQASLAASDPLEKARWAALVAAKAATIAFGIDALLHADSPRFAGKAMRVRAIGYLGAICIVPLAWRLLPDRGRFPRGLDTAVTIPLLLDAAGNGLGVYDDAHVDDIVHFANTAIAAGVAGALVAPQVDERWHAAVVATTLAISAEAVWEIMEYGAMRMGAHGMDLSYSDTMEDIIDSTLGAIVGGLFTLMRVPRSREDRKRVGWRSPLGA

Secondary structure (DSSP, 8-state):
-PPP--HHHHHHHHHHHHHHHHHHHHHHHS-----------------PPP--PPPP---------HHHHHHHHHHHHHH-HHHHHHHHHHHHHHHHHHHHHHHHHHSTTSGGGTTTTHHHHHHHHHHHHHHHHHHHHH-TT--S--HHHHHHHHHHHHHHHHHHHHTGGGSHHHHHHHHHHHHHHHHHHHHHHHGGG-SSHHHHHHHHHHHHHHHHHHHHHHHHHHHHTT--SS---HHHHHHHHHHHHHHHHHHHHHHHHHS-SSHHHHHHHGGGSTT--